Protein AF-R5LNU4-F1 (afdb_monomer)

Mean predicted aligned error: 16.01 Å

Foldseek 3Di:
DDPVVVVVPQDLLLDLVSLLVVLLVLLVCLLVLVLVVVDDDDDDPVVSVVVSCVVNVLSVLVNCLSVLCVDPNCVVCVLVSLVVVLVVLVVQLVVLVVVCVVDPDPLSVLSNVLSVLCNLLSCLQSCPPPPVCVVVVCCPPPSVVQDLVNSLVVNLVSLVVSLVVQVVPDPDPSSNVSSVSVSVSSNSVSSSSSSSNVVVVVVVVVVVVVPCPVVVVVVVVVVVVVVVVVVVVVVVVVVVVVVPDDPDDDDDDDDDDDDDDDDDDDDDDDDDDDDDDD

Solvent-accessible surface area (backbone atoms only — not comparable to full-atom values): 16516 Å² total; per-residue (Å²): 136,66,81,71,72,60,66,83,70,63,52,66,91,74,35,68,69,54,44,53,51,49,43,50,51,48,44,52,49,50,56,54,54,63,48,74,76,64,81,65,92,84,81,55,69,68,59,52,52,50,54,50,42,74,77,34,47,69,51,54,53,51,40,53,50,57,56,35,54,75,38,75,64,27,61,74,42,41,72,61,55,49,52,54,48,44,53,51,33,47,50,50,31,55,51,29,54,53,43,32,75,77,46,80,48,71,62,36,51,43,49,32,52,47,33,47,48,49,35,53,49,49,45,56,51,71,39,57,88,40,73,65,29,62,76,68,50,46,83,76,35,79,70,64,75,58,49,66,65,56,56,40,51,54,46,45,53,50,43,54,51,40,40,52,52,50,55,75,70,46,91,44,73,66,55,44,54,51,47,49,50,49,44,52,41,54,48,47,50,43,48,51,51,39,54,53,41,53,50,53,53,52,50,54,50,51,67,58,54,77,57,58,58,68,59,50,50,49,52,51,51,49,54,53,51,52,52,49,54,56,50,52,55,52,51,52,63,49,57,70,59,58,78,82,69,78,95,76,83,87,82,81,83,88,84,84,90,85,85,85,83,87,84,88,90,82,91,86,87,87,83,85,88,86,78,92,88,135

pLDDT: mean 74.62, std 23.08, range [26.69, 97.75]

Structure (mmCIF, N/CA/C/O backbone):
data_AF-R5LNU4-F1
#
_entry.id   AF-R5LNU4-F1
#
loop_
_atom_site.group_PDB
_atom_site.id
_atom_site.type_symbol
_atom_site.label_atom_id
_atom_site.label_alt_id
_atom_site.label_comp_id
_atom_site.label_asym_id
_atom_site.label_entity_id
_atom_site.label_seq_id
_atom_site.pdbx_PDB_ins_code
_atom_site.Cartn_x
_atom_site.Cartn_y
_atom_site.Cartn_z
_atom_site.occupancy
_atom_site.B_iso_or_equiv
_atom_site.auth_seq_id
_atom_site.auth_comp_id
_atom_site.auth_asym_id
_atom_site.auth_atom_id
_atom_site.pdbx_PDB_model_num
ATOM 1 N N . MET A 1 1 ? -29.258 21.291 13.752 1.00 37.34 1 MET A N 1
ATOM 2 C CA . MET A 1 1 ? -28.634 21.017 12.440 1.00 37.34 1 MET A CA 1
ATOM 3 C C . MET A 1 1 ? -28.731 19.517 12.213 1.00 37.34 1 MET A C 1
ATOM 5 O O . MET A 1 1 ? -28.306 18.770 13.087 1.00 37.34 1 MET A O 1
ATOM 9 N N . ASN A 1 2 ? -29.444 19.098 11.168 1.00 31.34 2 ASN A N 1
ATOM 10 C CA . ASN A 1 2 ? -29.988 17.746 11.026 1.00 31.34 2 ASN A CA 1
ATOM 11 C C . ASN A 1 2 ? -28.915 16.772 10.505 1.00 31.34 2 ASN A C 1
ATOM 13 O O . ASN A 1 2 ? -28.216 17.081 9.546 1.00 31.34 2 ASN A O 1
ATOM 17 N N . LEU A 1 3 ? -28.772 15.602 11.134 1.00 43.47 3 LEU A N 1
ATOM 18 C CA . LEU A 1 3 ? -27.769 14.581 10.777 1.00 43.47 3 LEU A CA 1
ATOM 19 C C . LEU A 1 3 ? -27.968 13.991 9.366 1.00 43.47 3 LEU A C 1
ATOM 21 O O . LEU A 1 3 ? -27.046 13.382 8.827 1.00 43.47 3 LEU A O 1
ATOM 25 N N . GLU A 1 4 ? -29.142 14.192 8.765 1.00 40.25 4 GLU A N 1
ATOM 26 C CA . GLU A 1 4 ? -29.483 13.705 7.425 1.00 40.25 4 GLU A CA 1
ATOM 27 C C . GLU A 1 4 ? -28.869 14.546 6.293 1.00 40.25 4 GLU A C 1
ATOM 29 O O . GLU A 1 4 ? -28.445 13.971 5.295 1.00 40.25 4 GLU A O 1
ATOM 34 N N . GLU A 1 5 ? -28.670 15.860 6.469 1.00 37.84 5 GLU A N 1
ATOM 35 C CA . GLU A 1 5 ? -28.041 16.722 5.443 1.00 37.84 5 GLU A CA 1
ATOM 36 C C . GLU A 1 5 ? -26.538 16.455 5.254 1.00 37.84 5 GLU A C 1
ATOM 38 O O . GLU A 1 5 ? -25.940 16.881 4.268 1.00 37.84 5 GLU A O 1
ATOM 43 N N . LYS A 1 6 ? -25.896 15.736 6.184 1.00 44.34 6 LYS A N 1
ATOM 44 C CA . LYS A 1 6 ? -24.455 15.452 6.116 1.00 44.34 6 LYS A CA 1
ATOM 45 C C . LYS A 1 6 ? -24.104 14.271 5.203 1.00 44.34 6 LYS A C 1
ATOM 47 O O . LYS A 1 6 ? -22.937 14.121 4.856 1.00 44.34 6 LYS A O 1
ATOM 52 N N . LYS A 1 7 ? -25.081 13.436 4.824 1.00 47.50 7 LYS A N 1
ATOM 53 C CA . LYS A 1 7 ? -24.851 12.249 3.979 1.00 47.50 7 LYS A CA 1
ATOM 54 C C . LYS A 1 7 ? -24.671 12.576 2.498 1.00 47.50 7 LYS A C 1
ATOM 56 O O . LYS A 1 7 ? -23.941 11.858 1.824 1.00 47.50 7 LYS A O 1
ATOM 61 N N . ASP A 1 8 ? -25.283 13.653 2.013 1.00 48.97 8 ASP A N 1
ATOM 62 C CA . ASP A 1 8 ? -25.319 13.957 0.575 1.00 48.97 8 ASP A CA 1
ATOM 63 C C . ASP A 1 8 ? -24.100 14.750 0.068 1.00 48.97 8 ASP A C 1
ATOM 65 O O . ASP A 1 8 ? -23.936 14.911 -1.136 1.00 48.97 8 ASP A O 1
ATOM 69 N N . ASN A 1 9 ? -23.199 15.181 0.961 1.00 53.97 9 ASN A N 1
ATOM 70 C CA . ASN A 1 9 ? -21.980 15.929 0.615 1.00 53.97 9 ASN A CA 1
ATOM 71 C C . ASN A 1 9 ? -20.684 15.256 1.100 1.00 53.97 9 ASN A C 1
ATOM 73 O O . ASN A 1 9 ? -19.660 15.922 1.261 1.00 53.97 9 ASN A O 1
ATOM 77 N N . GLU A 1 10 ? -20.695 13.947 1.361 1.00 61.44 10 GLU A N 1
ATOM 78 C CA . GLU A 1 10 ? -19.444 13.228 1.613 1.00 61.44 10 GLU A CA 1
ATOM 79 C C . GLU A 1 10 ? -18.665 13.127 0.291 1.00 61.44 10 GLU A C 1
ATOM 81 O O . GLU A 1 10 ? -19.085 12.444 -0.647 1.00 61.44 10 GLU A O 1
ATOM 86 N N . LEU A 1 11 ? -17.540 13.847 0.193 1.00 83.31 11 LEU A N 1
ATOM 87 C CA . LEU A 1 11 ? -16.613 13.747 -0.935 1.00 83.31 11 LEU A CA 1
ATOM 88 C C . LEU A 1 11 ? -16.281 12.270 -1.185 1.00 83.31 11 LEU A C 1
ATOM 90 O O . LEU A 1 11 ? -16.049 11.506 -0.250 1.00 83.31 11 LEU A O 1
ATOM 94 N N . TRP A 1 12 ? -16.221 11.853 -2.452 1.00 87.38 12 TRP A N 1
ATOM 95 C CA . TRP A 1 12 ? -15.992 10.447 -2.823 1.00 87.38 12 TRP A CA 1
ATOM 96 C C . TRP A 1 12 ? -14.738 9.839 -2.162 1.00 87.38 12 TRP A C 1
ATOM 98 O O . TRP A 1 12 ? -14.712 8.645 -1.864 1.00 8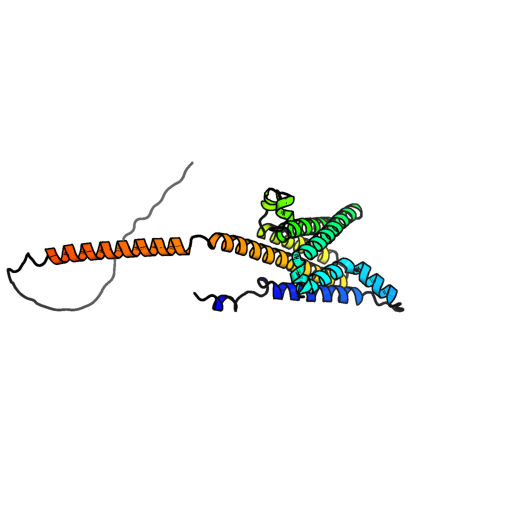7.38 12 TRP A O 1
ATOM 108 N N . TYR A 1 13 ? -13.724 10.673 -1.904 1.00 90.12 13 TYR A N 1
ATOM 109 C CA . TYR A 1 13 ? -12.450 10.313 -1.275 1.00 90.12 13 TYR A CA 1
ATOM 110 C C . TYR A 1 13 ? -12.538 10.116 0.250 1.00 90.12 13 TYR A C 1
ATOM 112 O O . TYR A 1 13 ? -11.636 9.538 0.861 1.00 90.12 13 TYR A O 1
ATOM 120 N N . ASP A 1 14 ? -13.637 10.557 0.859 1.00 90.38 14 ASP A N 1
ATOM 121 C CA . ASP A 1 14 ? -13.936 10.410 2.285 1.00 90.38 14 ASP A CA 1
ATOM 122 C C . ASP A 1 14 ? -14.876 9.231 2.558 1.00 90.38 14 ASP A 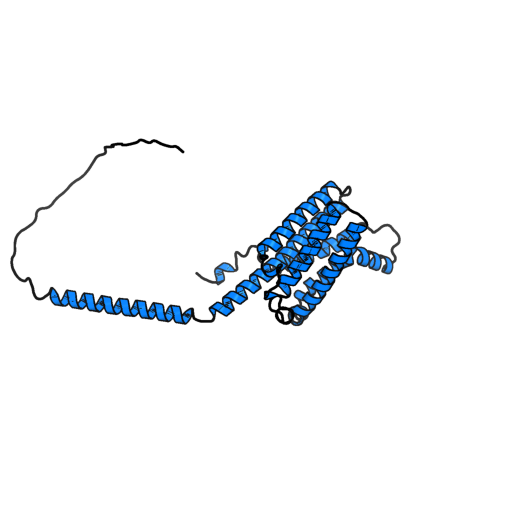C 1
ATOM 124 O O . ASP A 1 14 ? -15.074 8.847 3.707 1.00 90.38 14 ASP A O 1
ATOM 128 N N . ASN A 1 15 ? -15.410 8.599 1.507 1.00 90.88 15 ASN A N 1
ATOM 129 C CA . ASN A 1 15 ? -16.320 7.468 1.618 1.00 90.88 15 ASN A CA 1
ATOM 130 C C . ASN A 1 15 ? -15.561 6.124 1.533 1.00 90.88 15 ASN A C 1
ATOM 132 O O . ASN A 1 15 ? -15.128 5.724 0.443 1.00 90.88 15 ASN A O 1
ATOM 136 N N . PRO A 1 16 ? -15.467 5.337 2.626 1.00 89.94 16 PRO A N 1
ATOM 137 C CA . PRO A 1 16 ? -14.694 4.093 2.632 1.00 89.94 16 PRO A CA 1
ATOM 138 C C . PRO A 1 16 ? -15.212 3.047 1.639 1.00 89.94 16 PRO A C 1
ATOM 140 O O . PRO A 1 16 ? -14.443 2.236 1.118 1.00 89.94 16 PRO A O 1
ATOM 143 N N . SER A 1 17 ? -16.522 3.037 1.365 1.00 91.06 17 SER A N 1
ATOM 144 C CA . SER A 1 17 ? -17.121 2.069 0.446 1.00 91.06 17 SER A CA 1
ATOM 145 C C . SER A 1 17 ? -16.728 2.348 -1.000 1.00 91.06 17 SER A C 1
ATOM 147 O O . SER A 1 17 ? -16.395 1.391 -1.709 1.00 91.06 17 SER A O 1
ATOM 149 N N . ILE A 1 18 ? -16.746 3.627 -1.403 1.00 93.25 18 ILE A N 1
ATOM 150 C CA . ILE A 1 18 ? -16.335 4.088 -2.736 1.00 93.25 18 ILE A CA 1
ATOM 151 C C . ILE A 1 18 ? -14.839 3.850 -2.922 1.00 93.25 18 ILE A C 1
ATOM 153 O O . ILE A 1 18 ? -14.457 3.194 -3.888 1.00 93.25 18 ILE A O 1
ATOM 157 N N . VAL A 1 19 ? -14.008 4.274 -1.961 1.00 95.56 19 VAL A N 1
ATOM 158 C CA . VAL A 1 19 ? -12.552 4.047 -1.994 1.00 95.56 19 VAL A CA 1
ATOM 159 C C . VAL A 1 19 ? -12.238 2.558 -2.161 1.00 95.56 19 VAL A C 1
ATOM 161 O O . VAL A 1 19 ? -11.476 2.188 -3.047 1.00 95.56 19 VAL A O 1
ATOM 164 N N . THR A 1 20 ? -12.894 1.678 -1.396 1.00 95.06 20 THR A N 1
ATOM 165 C CA . THR A 1 20 ? -12.694 0.223 -1.524 1.00 95.06 20 THR A CA 1
ATOM 166 C C . THR A 1 20 ? -13.059 -0.305 -2.917 1.00 95.06 20 THR A C 1
ATOM 168 O O . THR A 1 20 ? -12.360 -1.157 -3.457 1.00 95.06 20 THR A O 1
ATOM 171 N N . TRP A 1 21 ? -14.162 0.166 -3.507 1.00 96.19 21 TRP A N 1
ATOM 172 C CA . TRP A 1 21 ? -14.555 -0.242 -4.860 1.00 96.19 21 TRP A CA 1
ATOM 173 C C . TRP A 1 21 ? -13.564 0.238 -5.917 1.00 96.19 21 TRP A C 1
ATOM 175 O O . TRP A 1 21 ? -13.249 -0.509 -6.842 1.00 96.19 21 TRP A O 1
ATOM 185 N N . LEU A 1 22 ? -13.043 1.452 -5.756 1.00 96.50 22 LEU A N 1
ATOM 186 C CA . LEU A 1 22 ? -12.058 2.017 -6.667 1.00 96.50 22 LEU A CA 1
ATOM 187 C C . LEU A 1 22 ? -10.720 1.270 -6.568 1.00 96.50 22 LEU A C 1
ATOM 189 O O . LEU A 1 22 ? -10.121 0.974 -7.596 1.00 96.50 22 LEU A O 1
ATOM 193 N N . ILE A 1 23 ? -10.313 0.847 -5.366 1.00 96.75 23 ILE A N 1
ATOM 194 C CA . ILE A 1 23 ? -9.162 -0.049 -5.182 1.00 96.75 23 ILE A CA 1
ATOM 195 C C . ILE A 1 23 ? -9.361 -1.367 -5.944 1.00 96.75 23 ILE A C 1
ATOM 197 O O . ILE A 1 23 ? -8.487 -1.764 -6.709 1.00 96.75 23 ILE A O 1
ATOM 201 N N . ILE A 1 24 ? -10.515 -2.027 -5.786 1.00 96.88 24 ILE A N 1
ATOM 202 C CA . ILE A 1 24 ? -10.825 -3.281 -6.498 1.00 96.88 24 ILE A CA 1
ATOM 203 C C . ILE A 1 24 ? -10.735 -3.084 -8.019 1.00 96.88 24 ILE A C 1
ATOM 205 O O . ILE A 1 24 ? -10.158 -3.921 -8.716 1.00 96.88 24 ILE A O 1
ATOM 209 N N . LEU A 1 25 ? -11.280 -1.976 -8.531 1.00 96.38 25 LEU A N 1
ATOM 210 C CA . LEU A 1 25 ? -11.232 -1.636 -9.952 1.00 96.38 25 LEU A CA 1
ATOM 211 C C . LEU A 1 25 ? -9.789 -1.454 -10.441 1.00 96.38 25 LEU A C 1
ATOM 213 O O . LEU A 1 25 ? -9.403 -2.077 -11.427 1.00 96.38 25 LEU A O 1
ATOM 217 N N . ILE A 1 26 ? -8.988 -0.645 -9.743 1.00 95.94 26 ILE A N 1
ATOM 218 C CA . ILE A 1 26 ? -7.596 -0.364 -10.119 1.00 95.94 26 ILE A CA 1
ATOM 219 C C . ILE A 1 26 ? -6.754 -1.640 -10.087 1.00 95.94 26 ILE A C 1
ATOM 221 O O . ILE A 1 26 ? -6.070 -1.932 -11.063 1.00 95.94 26 ILE A O 1
ATOM 225 N N . ILE A 1 27 ? -6.865 -2.452 -9.032 1.00 94.50 27 ILE A N 1
ATOM 226 C CA . ILE A 1 27 ? -6.171 -3.744 -8.942 1.00 94.50 27 ILE A CA 1
ATOM 227 C C . ILE A 1 27 ? -6.542 -4.650 -10.124 1.00 94.50 27 I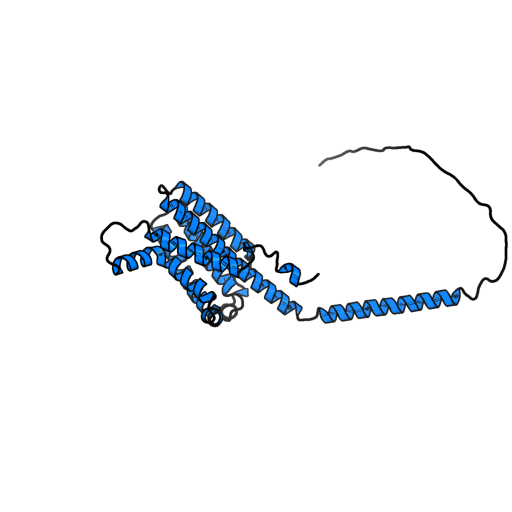LE A C 1
ATOM 229 O O . ILE A 1 27 ? -5.674 -5.279 -10.729 1.00 94.50 27 ILE A O 1
ATOM 233 N N . SER A 1 28 ? -7.827 -4.700 -10.484 1.00 92.38 28 SER A N 1
ATOM 234 C CA . SER A 1 28 ? -8.293 -5.506 -11.618 1.00 92.38 28 SER A CA 1
ATOM 235 C C . SER A 1 28 ? -7.677 -5.028 -12.937 1.00 92.38 28 SER A C 1
ATOM 237 O O . SER A 1 28 ? -7.251 -5.848 -13.749 1.00 92.38 28 SER A O 1
ATOM 239 N N . ILE A 1 29 ? -7.574 -3.710 -13.133 1.00 91.06 29 ILE A N 1
ATOM 240 C CA . ILE A 1 29 ? -6.928 -3.120 -14.311 1.00 91.06 29 ILE A CA 1
ATOM 241 C C . ILE A 1 29 ? -5.430 -3.443 -14.339 1.00 91.06 29 ILE A C 1
ATOM 243 O O . ILE A 1 29 ? -4.931 -3.796 -15.405 1.00 91.06 29 ILE A O 1
ATOM 247 N N . ILE A 1 30 ? -4.722 -3.377 -13.205 1.00 89.94 30 ILE A N 1
ATOM 248 C CA . ILE A 1 30 ? -3.294 -3.732 -13.117 1.00 89.94 30 ILE A CA 1
ATOM 249 C C . ILE A 1 30 ? -3.077 -5.178 -13.573 1.00 89.94 30 ILE A C 1
ATOM 251 O O . ILE A 1 30 ? -2.269 -5.426 -14.470 1.00 89.94 30 ILE A O 1
ATOM 255 N N . ILE A 1 31 ? -3.854 -6.118 -13.024 1.00 87.88 31 ILE A N 1
ATOM 256 C CA . ILE A 1 31 ? -3.750 -7.545 -13.357 1.00 87.88 31 ILE A CA 1
ATOM 257 C C . ILE A 1 31 ? -4.003 -7.773 -14.857 1.00 87.88 31 ILE A C 1
ATOM 259 O O . ILE A 1 31 ? -3.223 -8.462 -15.510 1.00 87.88 31 ILE A O 1
ATOM 263 N N . LEU A 1 32 ? -5.054 -7.173 -15.430 1.00 83.44 32 LEU A N 1
ATOM 264 C CA . LEU A 1 32 ? -5.389 -7.330 -16.854 1.00 83.44 32 LEU A CA 1
ATOM 265 C C . LEU A 1 32 ? -4.372 -6.657 -17.790 1.00 83.44 32 LEU A C 1
ATOM 267 O O . LEU A 1 32 ? -4.038 -7.197 -18.849 1.00 83.44 32 LEU A O 1
ATOM 271 N N . SER A 1 33 ? -3.861 -5.488 -17.402 1.00 79.19 33 SER A N 1
ATOM 272 C CA . SER A 1 33 ? -2.885 -4.732 -18.193 1.00 79.19 33 SER A CA 1
ATOM 273 C C . SER A 1 33 ? -1.535 -5.440 -18.216 1.00 79.19 33 SER A C 1
ATOM 275 O O . SER A 1 33 ? -0.918 -5.530 -19.271 1.00 79.19 33 SER A O 1
ATOM 277 N N . SER A 1 34 ? -1.113 -6.029 -17.092 1.00 71.88 34 SER A N 1
ATOM 278 C CA . SER A 1 34 ? 0.107 -6.841 -17.011 1.00 71.88 34 SER A CA 1
ATOM 279 C C . SER A 1 34 ? 0.093 -8.027 -17.994 1.00 71.88 34 SER A C 1
ATOM 281 O O . SER A 1 34 ? 1.128 -8.375 -18.558 1.00 71.88 34 SER A O 1
ATOM 283 N N . GLN A 1 35 ? -1.083 -8.603 -18.270 1.00 63.31 35 GLN A N 1
ATOM 284 C CA . GLN A 1 35 ? -1.244 -9.735 -19.190 1.00 63.31 35 GLN A CA 1
ATOM 285 C C . GLN A 1 35 ? -1.234 -9.359 -20.664 1.00 63.31 35 GLN A C 1
ATOM 287 O O . GLN A 1 35 ? -0.656 -10.076 -21.480 1.00 63.31 35 GLN A O 1
ATOM 292 N N . SER A 1 36 ? -1.850 -8.228 -21.008 1.00 58.78 36 SER A N 1
ATOM 293 C CA . SER A 1 36 ? -1.993 -7.793 -22.404 1.00 58.78 36 SER A CA 1
ATOM 294 C C . SER A 1 36 ? -0.643 -7.558 -23.099 1.00 58.78 36 SER A C 1
ATOM 296 O O . SER A 1 36 ? -0.579 -7.542 -24.324 1.00 58.78 36 SER A O 1
ATOM 298 N N . PHE A 1 37 ? 0.447 -7.442 -22.334 1.00 53.53 37 PHE A N 1
ATOM 299 C CA . PHE A 1 37 ? 1.807 -7.272 -22.846 1.00 53.53 37 PHE A CA 1
ATOM 300 C C . PHE A 1 37 ? 2.616 -8.574 -22.982 1.00 53.53 37 PHE A C 1
ATOM 302 O O . PHE A 1 37 ? 3.660 -8.551 -23.628 1.00 53.53 37 PHE A O 1
ATOM 309 N N . SER A 1 38 ? 2.147 -9.700 -22.421 1.00 51.47 38 SER A N 1
ATOM 310 C CA . SER A 1 38 ? 2.874 -10.987 -22.402 1.00 51.47 38 SER A CA 1
ATOM 311 C C . SER A 1 38 ? 2.411 -11.986 -23.479 1.00 51.47 38 SER A C 1
ATOM 313 O O . SER A 1 38 ? 3.022 -13.036 -23.671 1.00 51.47 38 SER A O 1
ATOM 315 N N . ILE A 1 39 ? 1.339 -11.683 -24.223 1.00 53.16 39 ILE A N 1
ATOM 316 C CA . ILE A 1 39 ? 0.794 -12.589 -25.246 1.00 53.16 39 ILE A CA 1
ATOM 317 C C . ILE A 1 39 ? 1.643 -12.507 -26.520 1.00 53.16 39 ILE A C 1
ATOM 319 O O . ILE A 1 39 ? 1.285 -11.842 -27.489 1.00 53.16 39 ILE A O 1
ATOM 323 N N . ASN A 1 40 ? 2.775 -13.211 -26.521 1.00 50.59 40 ASN A N 1
ATOM 324 C CA . ASN A 1 40 ? 3.451 -13.628 -27.742 1.00 50.59 40 ASN A CA 1
ATOM 325 C C . ASN A 1 40 ? 3.212 -15.133 -27.950 1.00 50.59 40 ASN A C 1
ATOM 327 O O . ASN A 1 40 ? 3.143 -15.913 -27.005 1.00 50.59 40 ASN A O 1
ATOM 331 N N . SER A 1 41 ? 2.972 -15.508 -29.199 1.00 53.34 41 SER A N 1
ATOM 332 C CA . SER A 1 41 ? 2.324 -16.743 -29.654 1.00 53.34 41 SER A CA 1
ATOM 333 C C . SER A 1 41 ? 2.824 -18.061 -29.031 1.00 53.34 41 SER A C 1
ATOM 335 O O . SER A 1 41 ? 4.027 -18.306 -28.989 1.00 53.34 41 SER A O 1
ATOM 337 N N . ASN A 1 42 ? 1.854 -18.946 -28.745 1.00 57.59 42 ASN A N 1
ATOM 338 C CA . ASN A 1 42 ? 1.926 -20.346 -28.282 1.00 57.59 42 ASN A CA 1
ATOM 339 C C . ASN A 1 42 ? 1.759 -20.531 -26.759 1.00 57.59 42 ASN A C 1
ATOM 341 O O . ASN A 1 42 ? 2.712 -20.551 -25.985 1.00 57.59 42 ASN A O 1
ATOM 345 N N . VAL A 1 43 ? 0.498 -20.646 -26.337 1.00 62.91 43 VAL A N 1
ATOM 346 C CA . VAL A 1 43 ? 0.081 -20.438 -24.952 1.00 62.91 43 VAL A CA 1
ATOM 347 C C . VAL A 1 43 ? -0.449 -21.731 -24.336 1.00 62.91 43 VAL A C 1
ATOM 349 O O . VAL A 1 43 ? -1.584 -22.133 -24.580 1.00 62.91 43 VAL A O 1
ATOM 352 N N . ASP A 1 44 ? 0.362 -22.352 -23.486 1.00 76.88 44 ASP A N 1
ATOM 353 C CA . ASP A 1 44 ? -0.124 -23.311 -22.495 1.00 76.88 44 ASP A CA 1
ATOM 354 C C . ASP A 1 44 ? -0.841 -22.532 -21.380 1.00 76.88 44 ASP A C 1
ATOM 356 O O . ASP A 1 44 ? -0.239 -21.681 -20.720 1.00 76.88 44 ASP A O 1
ATOM 360 N N . THR A 1 45 ? -2.133 -22.802 -21.180 1.00 70.50 45 THR A N 1
ATOM 361 C CA . THR A 1 45 ? -2.978 -22.113 -20.192 1.00 70.50 45 THR A CA 1
ATOM 362 C C . THR A 1 45 ? -2.398 -22.186 -18.778 1.00 70.50 45 THR A C 1
ATOM 364 O O . THR A 1 45 ? -2.526 -21.225 -18.020 1.00 70.50 45 THR A O 1
ATOM 367 N N . LEU A 1 46 ? -1.723 -23.287 -18.419 1.00 75.38 46 LEU A N 1
ATOM 368 C CA . LEU A 1 46 ? -1.113 -23.441 -17.098 1.00 75.38 46 LEU A CA 1
ATOM 369 C C . LEU A 1 46 ? 0.126 -22.553 -16.938 1.00 75.38 46 LEU A C 1
ATOM 371 O O . LEU A 1 46 ? 0.287 -21.919 -15.897 1.00 75.38 46 LEU A O 1
ATOM 375 N N . ARG A 1 47 ? 0.973 -22.472 -17.971 1.00 71.00 47 ARG A N 1
ATOM 376 C CA . ARG A 1 47 ? 2.138 -21.572 -17.976 1.00 71.00 47 ARG A CA 1
ATOM 377 C C . ARG A 1 47 ? 1.708 -20.116 -17.932 1.00 71.00 47 ARG A C 1
ATOM 379 O O . ARG A 1 47 ? 2.240 -19.354 -17.138 1.00 71.00 47 ARG A O 1
ATOM 386 N N . MET A 1 48 ? 0.668 -19.765 -18.686 1.00 68.62 48 MET A N 1
ATOM 387 C CA . MET A 1 48 ? 0.089 -18.427 -18.630 1.00 68.62 48 MET A CA 1
ATOM 388 C C . MET A 1 48 ? -0.396 -18.076 -17.227 1.00 68.62 48 MET A C 1
ATOM 390 O O . MET A 1 48 ? -0.067 -17.016 -16.711 1.00 68.62 48 MET A O 1
ATOM 394 N N . PHE A 1 49 ? -1.129 -18.984 -16.579 1.00 68.25 49 PHE A N 1
ATOM 395 C CA . PHE A 1 49 ? -1.587 -18.779 -15.209 1.00 68.25 49 PHE A CA 1
ATOM 396 C C . PHE A 1 49 ? -0.423 -18.618 -14.219 1.00 68.25 49 PHE A C 1
ATOM 398 O O . PHE A 1 49 ? -0.475 -17.742 -13.359 1.00 68.25 49 PHE A O 1
ATOM 405 N N . GLN A 1 50 ? 0.637 -19.421 -14.349 1.00 70.00 50 GLN A N 1
ATOM 406 C CA . GLN A 1 50 ? 1.839 -19.303 -13.517 1.00 70.00 50 GLN A CA 1
ATOM 407 C C . GLN A 1 50 ? 2.557 -17.963 -13.718 1.00 70.00 50 GLN A C 1
ATOM 409 O O . GLN A 1 50 ? 2.943 -17.335 -12.734 1.00 70.00 50 GLN A O 1
ATOM 414 N N . ASP A 1 51 ? 2.678 -17.497 -14.960 1.00 66.06 51 ASP A N 1
ATOM 415 C CA . ASP A 1 51 ? 3.303 -16.212 -15.281 1.00 66.06 51 ASP A CA 1
ATOM 416 C C . ASP A 1 51 ? 2.467 -15.031 -14.760 1.00 66.06 51 ASP A C 1
ATOM 418 O O . ASP A 1 51 ? 3.018 -14.089 -14.184 1.00 66.06 51 ASP A O 1
ATOM 422 N N . VAL A 1 52 ? 1.129 -15.104 -14.863 1.00 67.50 52 VAL A N 1
ATOM 423 C CA . VAL A 1 52 ? 0.212 -14.127 -14.240 1.00 67.50 52 VAL A CA 1
ATOM 424 C C . VAL A 1 52 ? 0.449 -14.060 -12.744 1.00 67.50 52 VAL A C 1
ATOM 426 O O . VAL A 1 52 ? 0.572 -12.970 -12.179 1.00 67.50 52 VAL A O 1
ATOM 429 N N . LEU A 1 53 ? 0.483 -15.235 -12.119 1.00 68.38 53 LEU A N 1
ATOM 430 C CA . LEU A 1 53 ? 0.566 -15.370 -10.683 1.00 68.38 53 LEU A CA 1
ATOM 431 C C . LEU A 1 53 ? 1.904 -14.825 -10.190 1.00 68.38 53 LEU A C 1
ATOM 433 O O . LEU A 1 53 ? 1.903 -13.974 -9.314 1.00 68.38 53 LEU A O 1
ATOM 437 N N . ASN A 1 54 ? 3.026 -15.197 -10.806 1.00 71.38 54 ASN A N 1
ATOM 438 C CA . ASN A 1 54 ? 4.340 -14.696 -10.402 1.00 71.38 54 ASN A CA 1
ATOM 439 C C . ASN A 1 54 ? 4.497 -13.180 -10.578 1.00 71.38 54 ASN A C 1
ATOM 441 O O . ASN A 1 54 ? 5.136 -12.544 -9.743 1.00 71.38 54 ASN A O 1
ATOM 445 N N . HIS A 1 55 ? 3.918 -12.590 -11.626 1.00 71.06 55 HIS A N 1
ATOM 446 C CA . HIS A 1 55 ? 4.082 -11.158 -11.886 1.00 71.06 55 HIS A CA 1
ATOM 447 C C . HIS A 1 55 ? 3.114 -10.275 -11.081 1.00 71.06 55 HIS A C 1
ATOM 449 O O . HIS A 1 55 ? 3.406 -9.108 -10.843 1.00 71.06 55 HIS A O 1
ATOM 455 N N . ASN A 1 56 ? 1.971 -10.817 -10.641 1.00 82.81 56 ASN A N 1
ATOM 456 C CA . ASN A 1 56 ? 0.902 -10.038 -10.005 1.00 82.81 56 ASN A CA 1
ATOM 457 C C . ASN A 1 56 ? 0.454 -10.578 -8.638 1.00 82.81 56 ASN A C 1
ATOM 459 O O . ASN A 1 56 ? -0.589 -10.149 -8.140 1.00 82.81 56 ASN A O 1
ATOM 463 N N . ILE A 1 57 ? 1.200 -11.503 -8.016 1.00 85.38 57 ILE A N 1
ATOM 464 C CA . ILE A 1 57 ? 0.770 -12.193 -6.785 1.00 85.38 57 ILE A CA 1
ATOM 465 C C . ILE A 1 57 ? 0.323 -11.218 -5.692 1.00 85.38 57 ILE A C 1
ATOM 467 O O . ILE A 1 57 ? -0.717 -11.420 -5.067 1.00 85.38 57 ILE A O 1
ATOM 471 N N . THR A 1 58 ? 1.054 -10.117 -5.512 1.00 88.19 58 THR A N 1
ATOM 472 C CA . THR A 1 58 ? 0.742 -9.083 -4.521 1.00 88.19 58 THR A CA 1
ATOM 473 C C . THR A 1 58 ? -0.621 -8.442 -4.778 1.00 88.19 58 THR A C 1
ATOM 475 O O . THR A 1 58 ? -1.445 -8.347 -3.868 1.00 88.19 58 THR A O 1
ATOM 478 N N . TYR A 1 59 ? -0.896 -8.063 -6.027 1.00 90.94 59 TYR A N 1
ATOM 479 C CA . TYR A 1 59 ? -2.176 -7.484 -6.429 1.00 90.94 59 TYR A CA 1
ATOM 480 C C . TYR A 1 59 ? -3.315 -8.501 -6.340 1.00 90.94 59 TYR A C 1
ATOM 482 O O . TYR A 1 59 ? -4.415 -8.146 -5.927 1.00 90.94 59 TYR A O 1
ATOM 490 N N . MET A 1 60 ? -3.067 -9.779 -6.646 1.00 91.00 60 MET A N 1
ATOM 491 C CA . MET A 1 60 ? -4.073 -10.832 -6.469 1.00 91.00 60 MET A CA 1
ATOM 492 C C . MET A 1 60 ? -4.435 -11.033 -4.995 1.00 91.00 60 MET A C 1
ATOM 494 O O . MET A 1 60 ? -5.617 -11.126 -4.663 1.00 91.00 60 MET A O 1
ATOM 498 N N . ILE A 1 61 ? -3.445 -11.052 -4.099 1.00 92.69 61 ILE A N 1
ATOM 499 C CA . ILE A 1 61 ? -3.682 -11.129 -2.652 1.00 92.69 61 ILE A CA 1
ATOM 500 C C . ILE A 1 61 ? -4.489 -9.911 -2.182 1.00 92.69 61 ILE A C 1
ATOM 502 O O . ILE A 1 61 ? -5.489 -10.072 -1.479 1.00 92.69 61 ILE A O 1
ATOM 506 N N . ALA A 1 62 ? -4.116 -8.704 -2.619 1.00 93.25 62 ALA A N 1
ATOM 507 C CA . ALA A 1 62 ? -4.851 -7.481 -2.303 1.00 93.25 62 ALA A CA 1
ATOM 508 C C . ALA A 1 62 ? -6.298 -7.513 -2.837 1.00 93.25 62 ALA A C 1
ATOM 510 O O . ALA A 1 62 ? -7.228 -7.109 -2.134 1.00 93.25 62 ALA A O 1
ATOM 511 N N . LEU A 1 63 ? -6.523 -8.052 -4.040 1.00 94.69 63 LEU A N 1
ATOM 512 C CA . LEU A 1 63 ? -7.862 -8.230 -4.602 1.00 94.69 63 LEU A CA 1
ATOM 513 C C . LEU A 1 63 ? -8.710 -9.150 -3.720 1.00 94.69 63 LEU A C 1
ATOM 515 O O . LEU A 1 63 ? -9.829 -8.792 -3.348 1.00 94.69 63 LEU A O 1
ATOM 519 N N . VAL A 1 64 ? -8.168 -10.315 -3.350 1.00 94.38 64 VAL A N 1
ATOM 520 C CA . VAL A 1 64 ? -8.843 -11.276 -2.466 1.00 94.38 64 VAL A CA 1
ATOM 521 C C . VAL A 1 64 ? -9.170 -10.632 -1.123 1.00 94.38 64 VAL A C 1
ATOM 523 O O . VAL A 1 64 ? -10.287 -10.802 -0.629 1.00 94.38 64 VAL A O 1
ATOM 526 N N . TYR A 1 65 ? -8.246 -9.852 -0.559 1.00 95.12 65 TYR A N 1
ATOM 527 C CA . TYR A 1 65 ? -8.469 -9.093 0.668 1.00 95.12 65 TYR A CA 1
ATOM 528 C C . TYR A 1 65 ? -9.678 -8.155 0.539 1.00 95.12 65 TYR A C 1
ATOM 530 O O . TYR A 1 65 ? -10.662 -8.311 1.268 1.00 95.12 65 TYR A O 1
ATOM 538 N N . PHE A 1 66 ? -9.675 -7.235 -0.429 1.00 95.44 66 PHE A N 1
ATOM 539 C CA . PHE A 1 66 ? -10.741 -6.235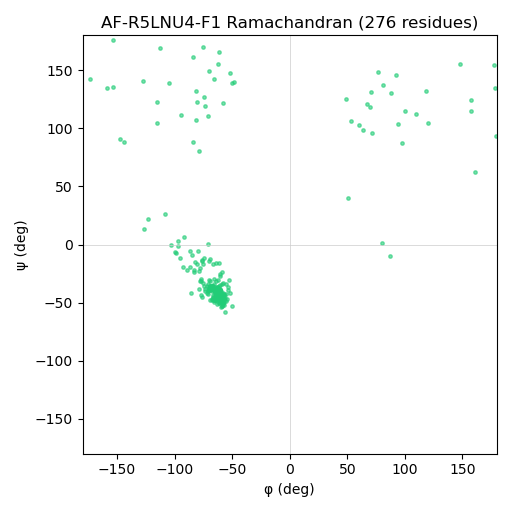 -0.553 1.00 95.44 66 PHE A CA 1
ATOM 540 C C . PHE A 1 66 ? -12.094 -6.818 -0.960 1.00 95.44 66 PHE A C 1
ATOM 542 O O . PHE A 1 66 ? -13.131 -6.379 -0.452 1.00 95.44 66 PHE A O 1
ATOM 549 N N . VAL A 1 67 ? -12.109 -7.837 -1.820 1.00 95.06 67 VAL A N 1
ATOM 550 C CA . VAL A 1 67 ? -13.340 -8.563 -2.156 1.00 95.06 67 VAL A CA 1
ATOM 551 C C . VAL A 1 67 ? -13.889 -9.266 -0.917 1.00 95.06 67 VAL A C 1
ATOM 553 O O . VAL A 1 67 ? -15.083 -9.153 -0.628 1.00 95.06 67 VAL A O 1
ATOM 556 N N . SER A 1 68 ? -13.029 -9.916 -0.124 1.00 94.31 68 SER A N 1
ATOM 557 C CA . SER A 1 68 ? -13.443 -10.578 1.117 1.00 94.31 68 SER A CA 1
ATOM 558 C C . SER A 1 68 ? -14.118 -9.597 2.071 1.00 94.31 68 SER A C 1
ATOM 560 O O . SER A 1 68 ? -15.187 -9.914 2.595 1.00 94.31 68 SER A O 1
ATOM 562 N N . LEU A 1 69 ? -13.583 -8.381 2.228 1.00 92.25 69 LEU A N 1
ATOM 563 C CA . LEU A 1 69 ? -14.165 -7.331 3.075 1.00 92.25 69 LEU A CA 1
ATOM 564 C C . LEU A 1 69 ? -15.584 -6.900 2.663 1.00 92.25 69 LEU A C 1
ATOM 566 O O . LEU A 1 69 ? -16.366 -6.446 3.505 1.00 92.25 69 LEU A O 1
ATOM 570 N N . LYS A 1 70 ? -15.959 -7.060 1.388 1.00 92.38 70 LYS A N 1
ATOM 571 C CA . LYS A 1 70 ? -17.329 -6.790 0.920 1.00 92.38 70 LYS A CA 1
ATOM 572 C C . LYS A 1 70 ? -18.311 -7.912 1.277 1.00 92.38 70 LYS A C 1
ATOM 574 O O . LYS A 1 70 ? -19.517 -7.668 1.336 1.00 92.38 70 LYS A O 1
ATOM 579 N N . THR A 1 71 ? -17.827 -9.117 1.570 1.00 92.81 71 THR A N 1
ATOM 580 C CA . THR A 1 71 ? -18.668 -10.269 1.928 1.00 92.81 71 THR A CA 1
ATOM 581 C C . THR A 1 71 ? -19.049 -10.286 3.414 1.00 92.81 71 THR A C 1
ATOM 583 O O . THR A 1 71 ? -18.398 -9.676 4.263 1.00 92.81 71 THR A O 1
ATOM 586 N N . LYS A 1 72 ? -20.094 -11.048 3.771 1.00 91.81 72 LYS A N 1
ATOM 587 C CA . LYS A 1 72 ? -20.436 -11.310 5.185 1.00 91.81 72 LYS A CA 1
ATOM 588 C C . LYS A 1 72 ? -19.308 -12.043 5.922 1.00 91.81 72 LYS A C 1
ATOM 590 O O . LYS A 1 72 ? -19.082 -11.776 7.099 1.00 91.81 72 LYS A O 1
ATOM 595 N N . PHE A 1 73 ? -18.608 -12.946 5.232 1.00 90.62 73 PHE A N 1
ATOM 596 C CA . PHE A 1 73 ? -17.491 -13.704 5.791 1.00 90.62 73 PHE A CA 1
ATOM 597 C C . PHE A 1 73 ? -16.344 -12.776 6.195 1.00 90.62 73 PHE A C 1
ATOM 599 O O . PHE A 1 73 ? -15.922 -12.805 7.348 1.00 90.62 73 PHE A O 1
ATOM 606 N N . GLY A 1 74 ? -15.899 -11.891 5.298 1.00 88.62 74 GLY A N 1
ATOM 607 C CA . GLY A 1 74 ? -14.789 -10.993 5.614 1.00 88.62 74 GLY A CA 1
ATOM 608 C C . GLY A 1 74 ? -15.116 -9.992 6.715 1.00 88.62 74 GLY A C 1
ATOM 609 O O . GLY A 1 74 ? -14.271 -9.726 7.558 1.00 88.62 74 GLY A O 1
ATOM 610 N N . LYS A 1 75 ? -16.368 -9.525 6.802 1.00 88.75 75 LYS A N 1
ATOM 611 C CA . LYS A 1 75 ? -16.817 -8.705 7.940 1.00 88.75 75 LYS A CA 1
ATOM 612 C C . LYS A 1 75 ? -16.753 -9.458 9.272 1.00 88.75 75 LYS A C 1
ATOM 614 O O . LYS A 1 75 ? -16.408 -8.863 10.285 1.00 88.75 75 LYS A O 1
ATOM 619 N N . LYS A 1 76 ? -17.077 -10.757 9.281 1.00 91.56 76 LYS A N 1
ATOM 620 C CA . LYS A 1 76 ? -17.027 -11.600 10.488 1.00 91.56 76 LYS A CA 1
ATOM 621 C C . LYS A 1 76 ? -15.592 -11.883 10.945 1.00 91.56 76 LYS A C 1
ATOM 623 O O . LYS A 1 76 ? -15.347 -11.931 12.145 1.00 91.56 76 LYS A O 1
ATOM 628 N N . TYR A 1 77 ? -14.664 -12.073 10.008 1.00 90.44 77 TYR A N 1
ATOM 629 C CA . TYR A 1 77 ? -13.265 -12.435 10.280 1.00 90.44 77 TYR A CA 1
ATOM 630 C C . TYR A 1 77 ? -12.280 -11.289 10.010 1.00 90.44 77 TYR A C 1
ATOM 632 O O . TYR A 1 77 ? -11.108 -11.538 9.738 1.00 90.44 77 TYR A O 1
ATOM 640 N N . PHE A 1 78 ? -12.748 -10.042 10.095 1.00 89.75 78 PHE A N 1
ATOM 641 C CA . PHE A 1 78 ? -12.000 -8.838 9.730 1.00 89.75 78 PHE A CA 1
ATOM 642 C C . PHE A 1 78 ? -10.601 -8.786 10.359 1.00 89.75 78 PHE A C 1
ATOM 644 O O . PHE A 1 78 ? -9.610 -8.702 9.640 1.00 89.75 78 PHE A O 1
ATOM 651 N N . ASP A 1 79 ? -10.512 -8.943 11.682 1.00 87.31 79 ASP A N 1
ATOM 652 C CA . ASP A 1 79 ? -9.241 -8.885 12.415 1.00 87.31 79 ASP A CA 1
ATOM 653 C C . ASP A 1 79 ? -8.242 -9.960 11.950 1.00 87.31 79 ASP A C 1
ATOM 655 O O . ASP A 1 79 ? -7.052 -9.687 11.804 1.00 87.31 79 ASP A O 1
ATOM 659 N N . TYR A 1 80 ? -8.717 -11.177 11.660 1.00 89.00 80 TYR A N 1
ATOM 660 C CA . TYR A 1 80 ? -7.869 -12.270 11.172 1.00 89.00 80 TYR A CA 1
ATOM 661 C C . TYR A 1 80 ? -7.377 -12.024 9.745 1.00 89.00 80 TYR A C 1
ATOM 663 O O . TYR A 1 80 ? -6.228 -12.313 9.427 1.00 89.00 80 TYR A O 1
ATOM 671 N N . ILE A 1 81 ? -8.231 -11.472 8.884 1.00 91.81 81 ILE A N 1
ATOM 672 C CA . ILE A 1 81 ? -7.865 -11.128 7.508 1.00 91.81 81 ILE A CA 1
ATOM 673 C C . ILE A 1 81 ? -6.816 -10.002 7.505 1.00 91.81 81 ILE A C 1
ATOM 675 O O . ILE A 1 81 ? -5.852 -10.065 6.743 1.00 91.81 81 ILE A O 1
ATOM 679 N N . ASN A 1 82 ? -6.942 -9.023 8.405 1.00 92.00 82 ASN A N 1
ATOM 680 C CA . ASN A 1 82 ? -5.937 -7.972 8.584 1.00 92.00 82 ASN A CA 1
ATOM 681 C C . ASN A 1 82 ? -4.610 -8.532 9.108 1.00 92.00 82 ASN A C 1
ATOM 683 O O . ASN A 1 82 ? -3.553 -8.113 8.646 1.00 92.00 82 ASN A O 1
ATOM 687 N N . LEU A 1 83 ? -4.648 -9.511 10.019 1.00 90.25 83 LEU A N 1
ATOM 688 C CA . LEU A 1 83 ? -3.445 -10.207 10.484 1.00 90.25 83 LEU A CA 1
ATOM 689 C C . LEU A 1 83 ? -2.704 -10.881 9.319 1.00 90.25 83 LEU A C 1
ATOM 691 O O . LEU A 1 83 ? -1.488 -10.755 9.205 1.00 90.25 83 LEU A O 1
ATOM 695 N N . VAL A 1 84 ? -3.435 -11.552 8.424 1.00 91.88 84 VAL A N 1
ATOM 696 C CA . VAL A 1 84 ? -2.849 -12.143 7.211 1.00 91.88 84 VAL A CA 1
ATOM 697 C C . VAL A 1 84 ? -2.225 -11.060 6.326 1.00 91.88 84 VAL A C 1
ATOM 699 O O . VAL A 1 84 ? -1.096 -11.231 5.872 1.00 91.88 84 VAL A O 1
ATOM 702 N N . MET A 1 85 ? -2.894 -9.920 6.131 1.00 93.62 85 MET A N 1
ATOM 703 C CA . MET A 1 85 ? -2.324 -8.806 5.360 1.00 93.62 85 MET A CA 1
ATOM 704 C C . MET A 1 85 ? -1.066 -8.207 5.986 1.00 93.62 85 MET A C 1
ATOM 706 O O . MET A 1 85 ? -0.143 -7.854 5.259 1.00 93.62 85 MET A O 1
ATOM 710 N N . ILE A 1 86 ? -0.985 -8.129 7.315 1.00 92.44 86 ILE A N 1
ATOM 711 C CA . ILE A 1 86 ? 0.233 -7.695 8.014 1.00 92.44 86 ILE A CA 1
ATOM 712 C C . ILE A 1 86 ? 1.400 -8.627 7.676 1.00 92.44 86 ILE A C 1
ATOM 714 O O . ILE A 1 86 ? 2.493 -8.149 7.380 1.00 92.44 86 ILE A O 1
ATOM 718 N N . VAL A 1 87 ? 1.174 -9.946 7.671 1.00 93.38 87 VAL A N 1
ATOM 719 C CA . VAL A 1 87 ? 2.203 -10.925 7.283 1.00 93.38 87 VAL A CA 1
ATOM 720 C C . VAL A 1 87 ? 2.629 -10.722 5.828 1.00 93.38 87 VAL A C 1
ATOM 722 O O . VAL A 1 87 ? 3.822 -10.732 5.536 1.00 93.38 87 VAL A O 1
ATOM 725 N N . VAL A 1 88 ? 1.678 -10.480 4.922 1.00 94.06 88 VAL A N 1
ATOM 726 C CA . VAL A 1 88 ? 1.973 -10.195 3.508 1.00 94.06 88 VAL A CA 1
ATOM 727 C C . VAL A 1 88 ? 2.827 -8.934 3.372 1.00 94.06 88 VAL A C 1
ATOM 729 O O . VAL A 1 88 ? 3.859 -8.974 2.704 1.00 94.06 88 VAL A O 1
ATOM 732 N N . PHE A 1 89 ? 2.467 -7.836 4.041 1.00 94.81 89 PHE A N 1
ATOM 733 C CA . PHE A 1 89 ? 3.276 -6.617 4.011 1.00 94.81 89 PHE A CA 1
ATOM 734 C C . PHE A 1 89 ? 4.661 -6.821 4.618 1.00 94.81 89 PHE A C 1
ATOM 736 O O . PHE A 1 89 ? 5.634 -6.292 4.087 1.00 94.81 89 PHE A O 1
ATOM 743 N N . PHE A 1 90 ? 4.778 -7.615 5.684 1.00 94.88 90 PHE A N 1
ATOM 744 C CA . PHE A 1 90 ? 6.074 -7.940 6.269 1.00 94.88 90 PHE A CA 1
ATOM 745 C C . PHE A 1 90 ? 6.973 -8.696 5.281 1.00 94.88 90 PHE A C 1
ATOM 747 O O . PHE A 1 90 ? 8.153 -8.375 5.159 1.00 94.88 90 PHE A O 1
ATOM 754 N N . ILE A 1 91 ? 6.417 -9.649 4.524 1.00 94.94 91 ILE A N 1
ATOM 755 C CA . ILE A 1 91 ? 7.151 -10.341 3.455 1.00 94.94 91 ILE A CA 1
ATOM 756 C C . ILE A 1 91 ? 7.611 -9.338 2.391 1.00 94.94 91 ILE A C 1
ATOM 758 O O . ILE A 1 91 ? 8.786 -9.340 2.036 1.00 94.94 91 ILE A O 1
ATOM 762 N N . LEU A 1 92 ? 6.728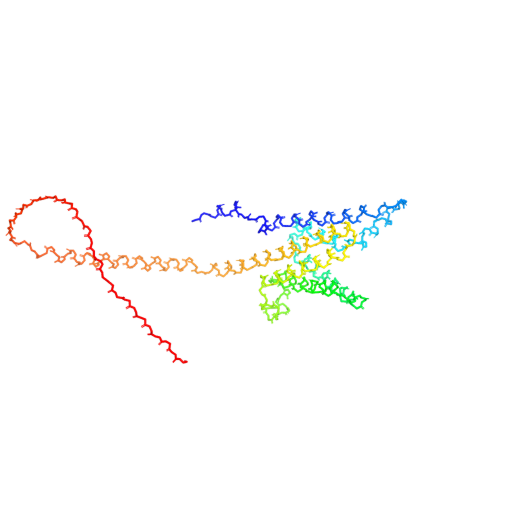 -8.445 1.927 1.00 93.12 92 LEU A N 1
ATOM 763 C CA . LEU A 1 92 ? 7.086 -7.424 0.933 1.00 93.12 92 LEU A CA 1
ATOM 764 C C . LEU A 1 92 ? 8.179 -6.475 1.435 1.00 93.12 92 LEU A C 1
ATOM 766 O O . LEU A 1 92 ? 9.098 -6.143 0.690 1.00 93.12 92 LEU A O 1
ATOM 770 N N . PHE A 1 93 ? 8.129 -6.091 2.710 1.00 96.44 93 PHE A N 1
ATOM 771 C CA . PHE A 1 93 ? 9.188 -5.324 3.355 1.00 96.44 93 PHE A CA 1
ATOM 772 C C . PHE A 1 93 ? 10.531 -6.066 3.310 1.00 96.44 93 PHE A C 1
ATOM 774 O O . PHE A 1 93 ? 11.515 -5.502 2.831 1.00 96.44 93 PHE A O 1
ATOM 781 N N . VAL A 1 94 ? 10.578 -7.342 3.703 1.00 96.38 94 VAL A N 1
ATOM 782 C CA . VAL A 1 94 ? 11.809 -8.148 3.618 1.00 96.38 94 VAL A CA 1
ATOM 783 C C . VAL A 1 94 ? 12.299 -8.263 2.170 1.00 96.38 94 VAL A C 1
ATOM 785 O O . VAL A 1 94 ? 13.484 -8.060 1.905 1.00 96.38 94 VAL A O 1
ATOM 788 N N . THR A 1 95 ? 11.404 -8.507 1.210 1.00 93.62 95 THR A N 1
ATOM 789 C CA . THR A 1 95 ? 11.745 -8.545 -0.220 1.00 93.62 95 THR A CA 1
ATOM 790 C C . THR A 1 95 ? 12.322 -7.215 -0.708 1.00 93.62 95 THR A C 1
ATOM 792 O O . THR A 1 95 ? 13.298 -7.209 -1.461 1.00 93.62 95 THR A O 1
ATOM 795 N N . SER A 1 96 ? 11.786 -6.080 -0.256 1.00 95.25 96 SER A N 1
ATOM 796 C CA . SER A 1 96 ? 12.307 -4.760 -0.623 1.00 95.25 96 SER A CA 1
ATOM 797 C C . SER A 1 96 ? 13.713 -4.507 -0.060 1.00 95.25 96 SER A C 1
ATOM 799 O O . SER A 1 96 ? 14.557 -3.968 -0.774 1.00 95.25 96 SER A O 1
ATOM 801 N N . ILE A 1 97 ? 14.030 -4.999 1.148 1.00 96.75 97 ILE A N 1
ATOM 802 C CA . ILE A 1 97 ? 15.400 -4.970 1.695 1.00 96.75 97 ILE A CA 1
ATOM 803 C C . ILE A 1 97 ? 16.351 -5.758 0.789 1.00 96.75 97 ILE A C 1
ATOM 805 O O . ILE A 1 97 ? 17.412 -5.260 0.412 1.00 96.75 97 ILE A O 1
ATOM 809 N N . LEU A 1 98 ? 15.969 -6.982 0.411 1.00 96.00 98 LEU A N 1
ATOM 810 C CA . LEU A 1 98 ? 16.777 -7.812 -0.488 1.00 96.00 98 LEU A CA 1
ATOM 811 C C . LEU A 1 98 ? 16.979 -7.137 -1.849 1.00 96.00 98 LEU A C 1
ATOM 813 O O . LEU A 1 98 ? 18.077 -7.180 -2.399 1.00 96.00 98 LEU A O 1
ATOM 817 N N . THR A 1 99 ? 15.951 -6.462 -2.360 1.00 94.38 99 THR A N 1
ATOM 818 C CA . THR A 1 99 ? 16.010 -5.725 -3.630 1.00 94.38 99 THR A CA 1
ATOM 819 C C . THR A 1 99 ? 17.003 -4.564 -3.560 1.00 94.38 99 THR A C 1
ATOM 821 O O . THR A 1 99 ? 17.770 -4.366 -4.499 1.00 94.38 99 THR A O 1
ATOM 824 N N . VAL A 1 100 ? 17.060 -3.836 -2.439 1.00 96.75 100 VAL A N 1
ATOM 825 C CA . VAL A 1 100 ? 18.065 -2.780 -2.222 1.00 96.75 100 VAL A CA 1
ATOM 826 C C . VAL A 1 100 ? 19.486 -3.351 -2.230 1.00 96.75 100 VAL A C 1
ATOM 828 O O . VAL A 1 100 ? 20.375 -2.742 -2.823 1.00 96.75 100 VAL A O 1
ATOM 831 N N . PHE A 1 101 ? 19.707 -4.530 -1.637 1.00 95.06 101 PHE A N 1
ATOM 832 C CA . PHE A 1 101 ? 21.015 -5.196 -1.683 1.00 95.06 101 PHE A CA 1
ATOM 833 C C . PHE A 1 101 ? 21.394 -5.695 -3.082 1.00 95.06 101 PHE A C 1
ATOM 835 O O . PHE A 1 101 ? 22.566 -5.650 -3.445 1.00 95.06 101 PHE A O 1
ATOM 842 N N . GLN A 1 102 ? 20.425 -6.167 -3.869 1.00 93.88 102 GLN A N 1
ATOM 843 C CA . GLN A 1 102 ? 20.661 -6.625 -5.242 1.00 93.88 102 GLN A CA 1
ATOM 844 C C . GLN A 1 102 ? 20.882 -5.464 -6.220 1.00 93.88 102 GLN A C 1
ATOM 846 O O . GLN A 1 102 ? 21.659 -5.580 -7.164 1.00 93.88 102 GLN A O 1
ATOM 851 N N . SER A 1 103 ? 20.177 -4.355 -6.011 1.00 93.12 103 SER A N 1
ATOM 852 C CA . SER A 1 103 ? 20.099 -3.222 -6.926 1.00 93.12 103 SER A CA 1
ATOM 853 C C . SER A 1 103 ? 19.951 -1.933 -6.118 1.00 93.12 103 SER A C 1
ATOM 855 O O . SER A 1 103 ? 18.841 -1.477 -5.827 1.00 93.12 103 SER A O 1
ATOM 857 N N . PHE A 1 104 ? 21.077 -1.312 -5.777 1.00 94.62 104 PHE A N 1
ATOM 858 C CA . PHE A 1 104 ? 21.072 -0.064 -5.022 1.00 94.62 104 PHE A CA 1
ATOM 859 C C . PHE A 1 104 ? 20.820 1.139 -5.942 1.00 94.62 104 PHE A C 1
ATOM 861 O O . PHE A 1 104 ? 21.693 1.534 -6.714 1.00 94.62 104 PHE A O 1
ATOM 868 N N . ASN A 1 105 ? 19.626 1.731 -5.866 1.00 94.31 105 ASN A N 1
ATOM 869 C CA . ASN A 1 105 ? 19.283 2.972 -6.559 1.00 94.31 105 ASN A CA 1
ATOM 870 C C . ASN A 1 105 ? 18.163 3.728 -5.818 1.00 94.31 105 ASN A C 1
ATOM 872 O O . ASN A 1 105 ? 17.622 3.258 -4.818 1.00 94.31 105 ASN A O 1
ATOM 876 N N . LEU A 1 106 ? 17.816 4.926 -6.299 1.00 94.62 106 LEU A N 1
ATOM 877 C CA . LEU A 1 106 ? 16.801 5.761 -5.651 1.00 94.62 106 LEU A CA 1
ATOM 878 C C . LEU A 1 106 ? 15.410 5.104 -5.642 1.00 94.62 106 LEU A C 1
ATOM 880 O O . LEU A 1 106 ? 14.718 5.178 -4.631 1.00 94.62 106 LEU A O 1
ATOM 884 N N . ALA A 1 107 ? 15.006 4.440 -6.728 1.00 93.94 107 ALA A N 1
ATOM 885 C CA . ALA A 1 107 ? 13.701 3.787 -6.810 1.00 93.94 107 ALA A CA 1
ATOM 886 C C . ALA A 1 107 ? 13.583 2.629 -5.808 1.00 93.94 107 ALA A C 1
ATOM 888 O O . ALA A 1 107 ? 12.562 2.502 -5.135 1.00 93.94 107 ALA A O 1
ATOM 889 N N . THR A 1 108 ? 14.636 1.822 -5.643 1.00 95.75 108 THR A N 1
ATOM 890 C CA . THR A 1 108 ? 14.631 0.708 -4.682 1.00 95.75 108 THR A CA 1
ATOM 891 C C . THR A 1 108 ? 14.639 1.196 -3.234 1.00 95.75 108 THR A C 1
ATOM 893 O O . THR A 1 108 ? 13.940 0.619 -2.402 1.00 95.75 108 THR A O 1
ATOM 896 N N . LEU A 1 109 ? 15.330 2.300 -2.929 1.00 97.38 109 LEU A N 1
ATOM 897 C CA . LEU A 1 109 ? 15.278 2.944 -1.608 1.00 97.38 109 LEU A CA 1
ATOM 898 C C . LEU A 1 109 ? 13.902 3.543 -1.291 1.00 97.38 109 LEU A C 1
ATOM 900 O O . LEU A 1 109 ? 13.387 3.347 -0.191 1.00 97.38 109 LEU A O 1
ATOM 904 N N . LEU A 1 110 ? 13.297 4.255 -2.247 1.00 97.12 110 LEU A N 1
ATOM 905 C CA . LEU A 1 110 ? 11.948 4.806 -2.096 1.00 97.12 110 LEU A CA 1
ATOM 906 C C . LEU A 1 110 ? 10.925 3.680 -1.918 1.00 97.12 110 LEU A C 1
ATOM 908 O O . LEU A 1 110 ? 10.107 3.738 -1.007 1.00 97.12 110 LEU A O 1
ATOM 912 N N . SER A 1 111 ? 11.029 2.612 -2.712 1.00 95.69 111 SER A N 1
ATOM 913 C CA . SER A 1 111 ? 10.186 1.425 -2.566 1.00 95.69 111 SER A CA 1
ATOM 914 C C . SER A 1 111 ? 10.337 0.781 -1.181 1.00 95.69 111 SER A C 1
ATOM 916 O O . SER A 1 111 ? 9.330 0.487 -0.538 1.00 95.69 111 SER A O 1
ATOM 918 N N . LEU A 1 112 ? 11.559 0.624 -0.659 1.00 97.44 112 LEU A N 1
ATOM 919 C CA . LEU A 1 112 ? 11.783 0.143 0.712 1.00 97.44 112 LEU A CA 1
ATOM 920 C C . LEU A 1 112 ? 11.113 1.053 1.753 1.00 97.44 112 LEU A C 1
ATOM 922 O O . LEU A 1 112 ? 10.473 0.556 2.683 1.00 97.44 112 LEU A O 1
ATOM 926 N N . ALA A 1 113 ? 11.218 2.376 1.601 1.00 97.19 113 ALA A N 1
ATOM 927 C CA . ALA A 1 113 ? 10.571 3.326 2.504 1.00 97.19 113 ALA A CA 1
ATOM 928 C C . ALA A 1 113 ? 9.039 3.172 2.493 1.00 97.19 113 ALA A C 1
ATOM 930 O O . ALA A 1 113 ? 8.422 3.143 3.558 1.00 97.19 113 ALA A O 1
ATOM 931 N N . ILE A 1 114 ? 8.433 2.988 1.316 1.00 97.50 114 ILE A N 1
ATOM 932 C CA . ILE A 1 114 ? 6.986 2.770 1.163 1.00 97.50 114 ILE A CA 1
ATOM 933 C C . ILE A 1 114 ? 6.556 1.460 1.816 1.00 97.50 114 ILE A C 1
ATOM 935 O O . ILE A 1 114 ? 5.617 1.462 2.607 1.00 97.50 114 ILE A O 1
ATOM 939 N N . HIS A 1 115 ? 7.259 0.354 1.563 1.00 96.44 115 HIS A N 1
ATOM 940 C CA . HIS A 1 115 ? 6.936 -0.933 2.185 1.00 96.44 115 HIS A CA 1
ATOM 941 C C . HIS A 1 115 ? 7.102 -0.895 3.710 1.00 96.44 115 HIS A C 1
ATOM 943 O O . HIS A 1 115 ? 6.272 -1.446 4.434 1.00 96.44 115 HIS A O 1
ATOM 949 N N . THR A 1 116 ? 8.123 -0.193 4.209 1.00 95.31 116 THR A N 1
ATOM 950 C CA . THR A 1 116 ? 8.319 0.031 5.649 1.00 95.31 116 THR A CA 1
ATOM 951 C C . THR A 1 116 ? 7.143 0.805 6.241 1.00 95.31 116 THR A C 1
ATOM 953 O O . THR A 1 116 ? 6.554 0.376 7.235 1.00 95.31 116 THR A O 1
ATOM 956 N N . LEU A 1 117 ? 6.762 1.922 5.613 1.00 95.12 117 LEU A N 1
ATOM 957 C CA . LEU A 1 117 ? 5.631 2.736 6.053 1.00 95.12 117 LEU A CA 1
ATOM 958 C C . LEU A 1 117 ? 4.314 1.972 5.971 1.00 95.12 117 LEU A C 1
ATOM 960 O O . LEU A 1 117 ? 3.530 2.066 6.904 1.00 95.12 117 LEU A O 1
ATOM 964 N N . LEU A 1 118 ? 4.073 1.182 4.924 1.00 94.94 118 LEU A N 1
ATOM 965 C CA . LEU A 1 118 ? 2.869 0.361 4.793 1.00 94.94 118 LEU A CA 1
ATOM 966 C C . LEU A 1 118 ? 2.757 -0.666 5.917 1.00 94.94 118 LEU A C 1
ATOM 968 O O . LEU A 1 118 ? 1.698 -0.757 6.535 1.00 94.94 118 LEU A O 1
ATOM 972 N N . VAL A 1 119 ? 3.836 -1.399 6.220 1.00 94.25 119 VAL A N 1
ATOM 973 C CA . VAL A 1 119 ? 3.850 -2.352 7.341 1.00 94.25 119 VAL A CA 1
ATOM 974 C C . VAL A 1 119 ? 3.537 -1.633 8.645 1.00 94.25 119 VAL A C 1
ATOM 976 O O . VAL A 1 119 ? 2.621 -2.041 9.354 1.00 94.25 119 VAL A O 1
ATOM 979 N N . VAL A 1 120 ? 4.270 -0.559 8.954 1.00 91.88 120 VAL A N 1
ATOM 980 C CA . VAL A 1 120 ? 4.117 0.177 10.216 1.00 91.88 120 VAL A CA 1
ATOM 981 C C . VAL A 1 120 ? 2.725 0.790 10.323 1.00 91.88 120 VAL A C 1
ATOM 983 O O . VAL A 1 120 ? 2.061 0.626 11.344 1.00 91.88 120 VAL A O 1
ATOM 986 N N . TYR A 1 121 ? 2.260 1.462 9.273 1.00 93.50 121 TYR A N 1
ATOM 987 C CA . TYR A 1 121 ? 1.000 2.190 9.269 1.00 93.50 121 TYR A CA 1
ATOM 988 C C . TYR A 1 121 ? -0.200 1.246 9.334 1.00 93.50 121 TYR A C 1
ATOM 990 O O . TYR A 1 121 ? -1.083 1.420 10.176 1.00 93.50 121 TYR A O 1
ATOM 998 N N . PHE A 1 122 ? -0.211 0.203 8.500 1.00 93.19 122 PHE A N 1
ATOM 999 C CA . PHE A 1 122 ? -1.283 -0.784 8.507 1.00 93.19 122 PHE A CA 1
ATOM 1000 C C . PHE A 1 122 ? -1.316 -1.542 9.837 1.00 93.19 122 PHE A C 1
ATOM 1002 O O . PHE A 1 122 ? -2.382 -1.665 10.441 1.00 93.19 122 PHE A O 1
ATOM 1009 N N . PHE A 1 123 ? -0.158 -1.990 10.339 1.00 89.88 123 PHE A N 1
ATOM 1010 C CA . PHE A 1 123 ? -0.060 -2.643 11.644 1.00 89.88 123 PHE A CA 1
ATOM 1011 C C . PHE A 1 123 ? -0.585 -1.738 12.760 1.00 89.88 123 PHE A C 1
ATOM 1013 O O . PHE A 1 123 ? -1.452 -2.150 13.527 1.00 89.88 123 PHE A O 1
ATOM 1020 N N . HIS A 1 124 ? -0.108 -0.495 12.832 1.00 87.38 124 HIS A N 1
ATOM 1021 C CA . HIS A 1 124 ? -0.493 0.447 13.879 1.00 87.38 124 HIS A CA 1
ATOM 1022 C C . HIS A 1 124 ? -2.001 0.710 13.891 1.00 87.38 124 HIS A C 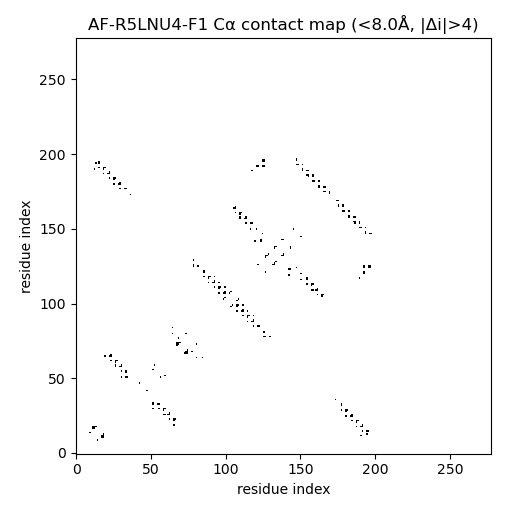1
ATOM 1024 O O . HIS A 1 124 ? -2.636 0.588 14.938 1.00 87.38 124 HIS A O 1
ATOM 1030 N N . VAL A 1 125 ? -2.595 0.999 12.732 1.00 90.25 125 VAL A N 1
ATOM 1031 C CA . VAL A 1 125 ? -4.011 1.373 12.652 1.00 90.25 125 VAL A CA 1
ATOM 1032 C C . VAL A 1 125 ? -4.935 0.164 12.800 1.00 90.25 125 VAL A C 1
ATOM 1034 O O . VAL A 1 125 ? -5.912 0.239 13.548 1.00 90.25 125 VAL A O 1
ATOM 1037 N N . PHE A 1 126 ? -4.653 -0.956 12.128 1.00 89.38 126 PHE A N 1
ATOM 1038 C CA . PHE A 1 126 ? -5.564 -2.109 12.113 1.00 89.38 126 PHE A CA 1
ATOM 1039 C C . PHE A 1 126 ? -5.421 -3.025 13.323 1.00 89.38 126 PHE A C 1
ATOM 1041 O O . PHE A 1 126 ? -6.385 -3.703 13.676 1.00 89.38 126 PHE A O 1
ATOM 1048 N N . MET A 1 127 ? -4.280 -3.001 14.015 1.00 85.31 127 MET A N 1
ATOM 1049 C CA . MET A 1 127 ? -4.157 -3.692 15.297 1.00 85.31 127 MET A CA 1
ATOM 1050 C C . MET A 1 127 ? -4.750 -2.879 16.442 1.00 85.31 127 MET A C 1
ATOM 1052 O O . MET A 1 127 ? -5.045 -3.452 17.491 1.00 85.31 127 MET A O 1
ATOM 1056 N N . ARG A 1 128 ? -4.978 -1.571 16.274 1.00 84.06 128 ARG A N 1
ATOM 1057 C CA . ARG A 1 128 ? -5.500 -0.702 17.332 1.00 84.06 128 ARG A CA 1
ATOM 1058 C C . ARG A 1 128 ? -6.849 -1.188 17.860 1.00 84.06 128 ARG A C 1
ATOM 1060 O O . ARG A 1 128 ? -7.834 -1.286 17.136 1.00 84.06 128 ARG A O 1
ATOM 1067 N N . GLY A 1 129 ? -6.904 -1.449 19.166 1.00 74.81 129 GLY A N 1
ATOM 1068 C CA . GLY A 1 129 ? -8.123 -1.906 19.841 1.00 74.81 129 GLY A CA 1
ATOM 1069 C C . GLY A 1 129 ? -8.427 -3.402 19.695 1.00 74.81 129 GLY A C 1
ATOM 1070 O O . GLY A 1 129 ? -9.423 -3.860 20.254 1.00 74.81 129 GLY A O 1
ATOM 1071 N N . THR A 1 130 ? -7.571 -4.171 19.015 1.00 81.75 130 THR A N 1
ATOM 1072 C CA . THR A 1 130 ? -7.634 -5.642 19.007 1.00 81.75 130 THR A CA 1
ATOM 1073 C C . THR A 1 130 ? -7.102 -6.229 20.323 1.00 81.75 130 THR A C 1
ATOM 1075 O O . THR A 1 130 ? -6.507 -5.523 21.143 1.00 81.75 130 THR A O 1
ATOM 1078 N N . ARG A 1 131 ? -7.287 -7.540 20.549 1.00 76.94 131 ARG A N 1
ATOM 1079 C CA . ARG A 1 131 ? -6.705 -8.237 21.719 1.00 76.94 131 ARG A CA 1
ATOM 1080 C C . ARG A 1 131 ? -5.177 -8.130 21.744 1.00 76.94 131 ARG A C 1
ATOM 1082 O O . ARG A 1 131 ? -4.606 -7.773 22.773 1.00 76.94 131 ARG A O 1
ATOM 1089 N N . PHE A 1 132 ? -4.555 -8.304 20.581 1.00 74.06 132 PHE A N 1
ATOM 1090 C CA . PHE A 1 132 ? -3.111 -8.200 20.389 1.00 74.06 132 PHE A CA 1
ATOM 1091 C C . PHE A 1 132 ? -2.549 -6.830 20.790 1.00 74.06 132 PHE A C 1
ATOM 1093 O O . PHE A 1 132 ? -1.458 -6.757 21.346 1.00 74.06 132 PHE A O 1
ATOM 1100 N N . TRP A 1 133 ? -3.302 -5.743 20.588 1.00 79.44 133 TRP A N 1
ATOM 1101 C CA . TRP A 1 133 ? -2.875 -4.401 21.004 1.00 79.44 133 TRP A CA 1
ATOM 1102 C C . TRP A 1 133 ? -2.524 -4.316 22.489 1.00 79.44 133 TRP A C 1
ATOM 1104 O O . TRP A 1 133 ? -1.534 -3.691 22.863 1.00 79.44 133 TRP A O 1
ATOM 1114 N N . LYS A 1 134 ? -3.347 -4.952 23.330 1.00 78.94 134 LYS A N 1
ATOM 1115 C CA . LYS A 1 134 ? -3.153 -4.973 24.782 1.00 78.94 134 LYS A CA 1
ATOM 1116 C C . LYS A 1 134 ? -2.053 -5.949 25.179 1.00 78.94 134 LYS A C 1
ATOM 1118 O O . LYS A 1 134 ? -1.220 -5.608 26.007 1.00 78.94 134 LYS A O 1
ATOM 1123 N N . GLU A 1 135 ? -2.047 -7.138 24.580 1.00 81.38 135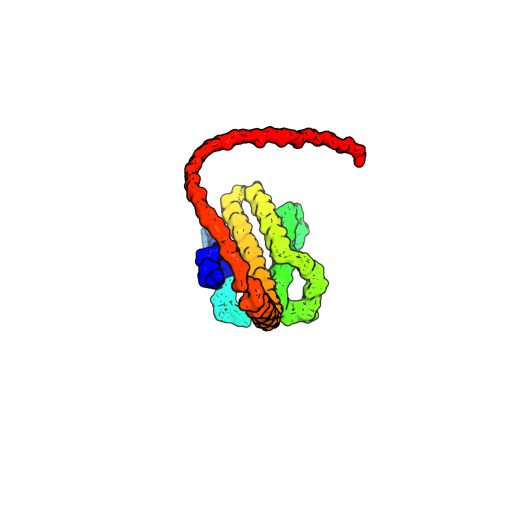 GLU A N 1
ATOM 1124 C CA . GLU A 1 135 ? -1.072 -8.192 24.887 1.00 81.38 135 GLU A CA 1
ATOM 1125 C C . GLU A 1 135 ? 0.370 -7.747 24.605 1.00 81.38 135 GLU A C 1
ATOM 1127 O O . GLU A 1 135 ? 1.257 -8.001 25.414 1.00 81.38 135 GLU A O 1
ATOM 1132 N N . PHE A 1 136 ? 0.595 -7.001 23.520 1.00 78.06 136 PHE A N 1
ATOM 1133 C CA . PHE A 1 136 ? 1.915 -6.480 23.154 1.00 78.06 136 PHE A CA 1
ATOM 1134 C C . PHE A 1 136 ? 2.220 -5.077 23.710 1.00 78.06 136 PHE A C 1
ATOM 1136 O O . PHE A 1 136 ? 3.254 -4.508 23.371 1.00 78.06 136 PHE A O 1
ATOM 1143 N N . SER A 1 137 ? 1.353 -4.505 24.561 1.00 78.88 137 SER A N 1
ATOM 1144 C CA . SER A 1 137 ? 1.514 -3.147 25.127 1.00 78.88 137 SER A CA 1
ATOM 1145 C C . SER A 1 137 ? 1.804 -2.068 24.069 1.00 78.88 137 SER A C 1
ATOM 1147 O O . SER A 1 137 ? 2.639 -1.178 24.261 1.00 78.88 137 SER A O 1
ATOM 1149 N N . LEU A 1 138 ? 1.125 -2.155 22.918 1.00 79.44 138 LEU A N 1
ATOM 1150 C CA . LEU A 1 138 ? 1.371 -1.272 21.771 1.00 79.44 138 LEU A CA 1
ATOM 1151 C C . LEU A 1 138 ? 0.932 0.177 22.023 1.00 79.44 138 LEU A C 1
ATOM 1153 O O . LEU A 1 138 ? 1.340 1.077 21.295 1.00 79.44 138 LEU A O 1
ATOM 1157 N N . ASP A 1 139 ? 0.168 0.434 23.086 1.00 76.25 139 ASP A N 1
ATOM 1158 C CA . ASP A 1 139 ? -0.150 1.781 23.565 1.00 76.25 139 ASP A CA 1
ATOM 1159 C C . ASP A 1 139 ? 1.094 2.589 23.966 1.00 76.25 139 ASP A C 1
ATOM 1161 O O . ASP A 1 139 ? 1.080 3.816 23.859 1.00 76.25 139 ASP A O 1
ATOM 1165 N N . LYS A 1 140 ? 2.171 1.903 24.370 1.00 79.56 140 LYS A N 1
ATOM 1166 C CA . LYS A 1 140 ? 3.469 2.500 24.725 1.00 79.56 140 LYS A CA 1
ATOM 1167 C C . LYS A 1 140 ? 4.481 2.465 23.582 1.00 79.56 140 LYS A C 1
ATOM 1169 O O . LYS A 1 140 ? 5.638 2.825 23.777 1.00 79.56 140 LYS A O 1
ATOM 1174 N N . SER A 1 141 ? 4.080 1.973 22.411 1.00 78.50 141 SER A N 1
ATOM 1175 C CA . SER A 1 141 ? 4.964 1.898 21.254 1.00 78.50 141 SER A CA 1
ATOM 1176 C C . SER A 1 141 ? 5.344 3.305 20.776 1.00 78.50 141 SER A C 1
ATOM 1178 O O . SER A 1 141 ? 4.462 4.165 20.725 1.00 78.50 141 SER A O 1
ATOM 1180 N N . PRO A 1 142 ? 6.595 3.538 20.332 1.00 75.56 142 PRO A N 1
ATOM 1181 C CA . PRO A 1 142 ? 6.987 4.815 19.727 1.00 75.56 142 PRO A CA 1
ATOM 1182 C C . PRO A 1 142 ? 6.150 5.158 18.483 1.00 75.56 142 PRO A C 1
ATOM 1184 O O . PRO A 1 142 ? 5.958 6.325 18.161 1.00 75.56 142 PRO A O 1
ATOM 1187 N N . PHE A 1 143 ? 5.565 4.162 17.809 1.00 72.88 143 PHE A N 1
ATOM 1188 C CA . PHE A 1 143 ? 4.667 4.399 16.675 1.00 72.88 143 PHE A CA 1
ATOM 1189 C C . PHE A 1 143 ? 3.354 5.086 17.076 1.00 72.88 143 PHE A C 1
ATOM 1191 O O . PHE A 1 143 ? 2.672 5.636 16.219 1.00 72.88 143 PHE A O 1
ATOM 1198 N N . ASN A 1 144 ? 2.997 5.086 18.364 1.00 74.19 144 ASN A N 1
ATOM 1199 C CA . ASN A 1 144 ? 1.806 5.764 18.869 1.00 74.19 144 ASN A CA 1
ATOM 1200 C C . ASN A 1 144 ? 1.955 7.293 18.942 1.00 74.19 144 ASN A C 1
ATOM 1202 O O . ASN A 1 144 ? 0.956 7.989 19.105 1.00 74.19 144 ASN A O 1
ATOM 1206 N N . GLU A 1 145 ? 3.174 7.814 18.788 1.00 76.56 145 GLU A N 1
ATOM 1207 C CA . GLU A 1 145 ? 3.434 9.254 18.675 1.00 76.56 145 GLU A CA 1
ATOM 1208 C C . GLU A 1 145 ? 3.129 9.790 17.270 1.00 76.56 145 GLU A C 1
ATOM 1210 O O . GLU A 1 145 ? 2.865 10.980 17.096 1.00 76.56 145 GLU A O 1
ATOM 1215 N N . LEU A 1 146 ? 3.133 8.917 16.258 1.00 82.88 146 LEU A N 1
ATOM 1216 C CA . LEU A 1 146 ? 2.876 9.300 14.876 1.00 82.88 146 LEU A CA 1
ATOM 1217 C C . LEU A 1 146 ? 1.370 9.439 14.644 1.00 82.88 146 LEU A C 1
ATOM 1219 O O . LEU A 1 146 ? 0.596 8.498 14.836 1.00 82.88 146 LEU A O 1
ATOM 1223 N N . SER A 1 147 ? 0.944 10.624 14.207 1.00 87.88 147 SER A N 1
ATOM 1224 C CA . SER A 1 147 ? -0.461 10.856 13.888 1.00 87.88 147 SER A CA 1
ATOM 1225 C C . SER A 1 147 ? -0.866 10.103 12.617 1.00 87.88 147 SER A C 1
ATOM 1227 O O . SER A 1 147 ? -0.075 9.918 11.688 1.00 87.88 147 SER A O 1
ATOM 1229 N N . ASN A 1 148 ? -2.140 9.708 12.556 1.00 90.81 148 ASN A N 1
ATOM 1230 C CA . ASN A 1 148 ? -2.733 9.073 11.376 1.00 90.81 148 ASN A CA 1
ATOM 1231 C C . ASN A 1 148 ? -2.532 9.924 10.105 1.00 90.81 148 ASN A C 1
ATOM 1233 O O . ASN A 1 148 ? -2.288 9.402 9.023 1.00 90.81 148 ASN A O 1
ATOM 1237 N N . GLU A 1 149 ? -2.604 11.248 10.252 1.00 92.50 149 GLU A N 1
ATOM 1238 C CA . GLU A 1 149 ? -2.411 12.211 9.169 1.00 92.50 149 GLU A CA 1
ATOM 1239 C C . GLU A 1 149 ? -0.954 12.288 8.700 1.00 92.50 149 GLU A C 1
ATOM 1241 O O . GLU A 1 149 ? -0.703 12.321 7.496 1.00 92.50 149 GLU A O 1
ATOM 1246 N N . TRP A 1 150 ? 0.008 12.242 9.627 1.00 93.06 150 TRP A N 1
ATOM 1247 C CA . TRP A 1 150 ? 1.427 12.232 9.283 1.00 93.06 150 TRP A CA 1
ATOM 1248 C C . TRP A 1 150 ? 1.805 10.973 8.497 1.00 93.06 150 TRP A C 1
ATOM 1250 O O . TRP A 1 150 ? 2.430 11.077 7.445 1.00 93.06 150 TRP A O 1
ATOM 1260 N N . LEU A 1 151 ? 1.372 9.794 8.962 1.00 93.44 151 LEU A N 1
ATOM 1261 C CA . LEU A 1 151 ? 1.640 8.518 8.285 1.00 93.44 151 LEU A CA 1
ATOM 1262 C C . LEU A 1 151 ? 1.032 8.481 6.877 1.00 93.44 151 LEU A C 1
ATOM 1264 O O . LEU A 1 151 ? 1.699 8.062 5.930 1.00 93.44 151 LEU A O 1
ATOM 1268 N N . PHE A 1 152 ? -0.200 8.977 6.728 1.00 95.94 152 PHE A N 1
ATOM 1269 C CA . PHE A 1 152 ? -0.864 9.092 5.433 1.00 95.94 152 PHE A CA 1
ATOM 1270 C C . PHE A 1 152 ? -0.076 9.980 4.459 1.00 95.94 152 PHE A C 1
ATOM 1272 O O . PHE A 1 152 ? 0.257 9.536 3.359 1.00 95.94 152 PHE A O 1
ATOM 1279 N N . TRP A 1 153 ? 0.256 11.214 4.855 1.00 96.25 153 TRP A N 1
ATOM 1280 C CA . TRP A 1 153 ? 0.947 12.155 3.970 1.00 96.25 153 TRP A CA 1
ATOM 1281 C C . TRP A 1 153 ? 2.389 11.753 3.675 1.00 96.25 153 TRP A C 1
ATOM 1283 O O . TRP A 1 153 ? 2.831 11.928 2.542 1.00 96.25 153 TRP A O 1
ATOM 1293 N N . ALA A 1 154 ? 3.108 11.172 4.640 1.00 95.94 154 ALA A N 1
ATOM 1294 C CA . ALA A 1 154 ? 4.449 10.642 4.408 1.00 95.94 154 ALA A CA 1
ATOM 1295 C C . ALA A 1 154 ? 4.437 9.589 3.290 1.00 95.94 154 ALA A C 1
ATOM 1297 O O . ALA A 1 154 ? 5.239 9.661 2.361 1.00 95.94 154 ALA A O 1
ATOM 1298 N N . LEU A 1 155 ? 3.479 8.660 3.342 1.00 96.62 155 LEU A N 1
ATOM 1299 C CA . LEU A 1 155 ? 3.319 7.622 2.329 1.00 96.62 155 LEU A CA 1
ATOM 1300 C C . LEU A 1 155 ? 2.951 8.221 0.963 1.00 96.62 155 LEU A C 1
ATOM 1302 O O . LEU A 1 155 ? 3.599 7.898 -0.028 1.00 96.62 155 LEU A O 1
ATOM 1306 N N . VAL A 1 156 ? 1.982 9.143 0.909 1.00 97.62 156 VAL A N 1
ATOM 1307 C CA . VAL A 1 156 ? 1.576 9.811 -0.344 1.00 97.62 156 VAL A CA 1
ATOM 1308 C C . VAL A 1 156 ? 2.739 10.571 -0.985 1.00 97.62 156 VAL A C 1
ATOM 1310 O O . VAL A 1 156 ? 2.954 10.456 -2.187 1.00 97.62 156 VAL A O 1
ATOM 1313 N N . ILE A 1 157 ? 3.505 11.338 -0.205 1.00 97.75 157 ILE A N 1
ATOM 1314 C CA . ILE A 1 157 ? 4.626 12.129 -0.730 1.00 97.75 157 ILE A CA 1
ATOM 1315 C C . ILE A 1 157 ? 5.705 11.212 -1.306 1.00 97.75 157 ILE A C 1
ATOM 1317 O O . ILE A 1 157 ? 6.166 11.444 -2.422 1.00 97.75 157 ILE A O 1
ATOM 1321 N N . ILE A 1 158 ? 6.098 10.168 -0.573 1.00 97.62 158 ILE A N 1
ATOM 1322 C CA . ILE A 1 158 ? 7.138 9.240 -1.032 1.00 97.62 158 ILE A CA 1
ATOM 1323 C C . ILE A 1 158 ? 6.673 8.488 -2.285 1.00 97.62 158 ILE A C 1
ATOM 1325 O O . ILE A 1 158 ? 7.460 8.346 -3.219 1.00 97.62 158 ILE A O 1
ATOM 1329 N N . GLU A 1 159 ? 5.403 8.080 -2.349 1.00 97.62 159 GLU A N 1
ATOM 1330 C CA . GLU A 1 159 ? 4.819 7.445 -3.536 1.00 97.62 159 GLU A CA 1
ATOM 1331 C C . GLU A 1 159 ? 4.832 8.383 -4.750 1.00 97.62 159 GLU A C 1
ATOM 1333 O O . GLU A 1 159 ? 5.272 7.994 -5.825 1.00 97.62 159 GLU A O 1
ATOM 1338 N N . VAL A 1 160 ? 4.449 9.653 -4.592 1.00 97.62 160 VAL A N 1
ATOM 1339 C CA . VAL A 1 160 ? 4.496 10.630 -5.696 1.00 97.62 160 VAL A CA 1
ATOM 1340 C C . VAL A 1 160 ? 5.931 10.857 -6.190 1.00 97.62 160 VAL A C 1
ATOM 1342 O O . VAL A 1 160 ? 6.164 10.999 -7.396 1.00 97.62 160 VAL A O 1
ATOM 1345 N N . VAL A 1 161 ? 6.912 10.864 -5.282 1.00 97.44 161 VAL A N 1
ATOM 1346 C CA . VAL A 1 161 ? 8.332 10.952 -5.652 1.00 97.44 161 VAL A CA 1
ATOM 1347 C C . VAL A 1 161 ? 8.778 9.690 -6.394 1.00 97.44 161 VAL A C 1
ATOM 1349 O O . VAL A 1 161 ? 9.403 9.809 -7.448 1.00 97.44 161 VAL A O 1
ATOM 1352 N N . LEU A 1 162 ? 8.427 8.493 -5.908 1.00 96.56 162 LEU A N 1
ATOM 1353 C CA . LEU A 1 162 ? 8.732 7.228 -6.585 1.00 96.56 162 LEU A CA 1
ATOM 1354 C C . LEU A 1 162 ? 8.103 7.176 -7.978 1.00 96.56 162 LEU A C 1
ATOM 1356 O O . LEU A 1 162 ? 8.788 6.861 -8.949 1.00 96.56 162 LEU A O 1
ATOM 1360 N N . PHE A 1 163 ? 6.833 7.552 -8.094 1.00 96.69 163 PHE A N 1
ATOM 1361 C CA . PHE A 1 163 ? 6.134 7.651 -9.365 1.00 96.69 163 PHE A CA 1
ATOM 1362 C C . PHE A 1 163 ? 6.871 8.578 -10.336 1.00 96.69 163 PHE A C 1
ATOM 1364 O O . PHE A 1 163 ? 7.124 8.197 -11.475 1.00 96.69 163 PHE A O 1
ATOM 1371 N N . SER A 1 164 ? 7.309 9.751 -9.874 1.00 95.69 164 SER A N 1
ATOM 1372 C CA . SER A 1 164 ? 8.087 10.690 -10.692 1.00 95.69 164 SER A CA 1
ATOM 1373 C C . SER A 1 164 ? 9.409 10.078 -11.175 1.00 95.69 164 SER A C 1
ATOM 1375 O O . SER A 1 164 ? 9.754 10.200 -12.350 1.00 95.69 164 SER A O 1
ATOM 1377 N N . VAL A 1 165 ? 10.130 9.364 -10.303 1.00 94.81 165 VAL A N 1
ATOM 1378 C CA . VAL A 1 165 ? 11.354 8.631 -10.674 1.00 94.81 165 VAL A CA 1
ATOM 1379 C C . VAL A 1 165 ? 11.050 7.548 -11.715 1.00 94.81 165 VAL A C 1
ATOM 1381 O O . VAL A 1 165 ? 11.767 7.434 -12.712 1.00 94.81 165 VAL A O 1
ATOM 1384 N N . ASN A 1 166 ? 9.967 6.790 -11.537 1.00 92.56 166 ASN A N 1
ATOM 1385 C CA . ASN A 1 166 ? 9.538 5.752 -12.474 1.00 92.56 166 ASN A CA 1
ATOM 1386 C C . ASN A 1 166 ? 9.143 6.341 -13.836 1.00 92.56 166 ASN A C 1
ATOM 1388 O O . ASN A 1 166 ? 9.493 5.769 -14.866 1.00 92.56 166 ASN A O 1
ATOM 1392 N N . LEU A 1 167 ? 8.482 7.501 -13.870 1.00 92.19 167 LEU A N 1
ATOM 1393 C CA . LEU A 1 167 ? 8.140 8.193 -15.116 1.00 92.19 167 LEU A CA 1
ATOM 1394 C C . LEU A 1 167 ? 9.376 8.650 -15.896 1.00 92.19 167 LEU A C 1
ATOM 1396 O O . LEU A 1 167 ? 9.398 8.528 -17.116 1.00 92.19 167 LEU A O 1
ATOM 1400 N N . ILE A 1 168 ? 10.399 9.159 -15.206 1.00 90.06 168 ILE A N 1
ATOM 1401 C CA . ILE A 1 168 ? 11.643 9.622 -15.842 1.00 90.06 168 ILE A CA 1
ATOM 1402 C C . ILE A 1 168 ? 12.461 8.444 -16.389 1.00 90.06 168 ILE A C 1
ATOM 1404 O O . ILE A 1 168 ? 13.111 8.561 -17.424 1.00 90.06 168 ILE A O 1
ATOM 1408 N N . THR A 1 169 ? 12.457 7.316 -15.679 1.00 85.94 169 THR A N 1
ATOM 1409 C CA . THR A 1 169 ? 13.298 6.150 -15.996 1.00 85.94 169 THR A CA 1
ATOM 1410 C C . THR A 1 169 ? 12.643 5.170 -16.966 1.00 85.94 169 THR A C 1
ATOM 1412 O O . THR A 1 169 ? 13.341 4.408 -17.637 1.00 85.94 169 THR A O 1
ATOM 1415 N N . THR A 1 170 ? 11.315 5.176 -17.070 1.00 83.19 170 THR A N 1
ATOM 1416 C CA . THR A 1 170 ? 10.589 4.261 -17.948 1.00 83.19 170 THR A CA 1
ATOM 1417 C C . THR A 1 170 ? 10.716 4.674 -19.412 1.00 83.19 170 THR A C 1
ATOM 1419 O O . THR A 1 170 ? 10.357 5.780 -19.798 1.00 83.19 170 THR A O 1
ATOM 1422 N N . ALA A 1 171 ? 11.142 3.734 -20.258 1.00 77.25 171 ALA A N 1
ATOM 1423 C CA . ALA A 1 171 ? 11.258 3.936 -21.705 1.00 77.25 171 ALA A CA 1
ATOM 1424 C C . ALA A 1 171 ? 10.051 3.417 -22.517 1.00 77.25 171 ALA A C 1
ATOM 1426 O O . ALA A 1 171 ? 10.050 3.514 -23.742 1.00 77.25 171 ALA A O 1
ATOM 1427 N N . THR A 1 172 ? 9.036 2.828 -21.869 1.00 85.19 172 THR A N 1
ATOM 1428 C CA . THR A 1 172 ? 7.888 2.201 -22.550 1.00 85.19 172 THR A CA 1
ATOM 1429 C C . THR A 1 172 ? 6.554 2.728 -22.036 1.00 85.19 172 THR A C 1
ATOM 1431 O O . THR A 1 172 ? 6.356 2.880 -20.834 1.00 85.19 172 THR A O 1
ATOM 1434 N N . PHE A 1 173 ? 5.594 2.921 -22.943 1.00 82.75 173 PHE A N 1
ATOM 1435 C CA . PHE A 1 173 ? 4.228 3.316 -22.582 1.00 82.75 173 PHE A CA 1
ATOM 1436 C C . PHE A 1 173 ? 3.601 2.366 -21.547 1.00 82.75 173 PHE A C 1
ATOM 1438 O O . PHE A 1 173 ? 2.960 2.801 -20.595 1.00 82.75 173 PHE A O 1
ATOM 1445 N N . ASN A 1 174 ? 3.855 1.065 -21.688 1.00 80.94 174 ASN A N 1
ATOM 1446 C CA . ASN A 1 174 ? 3.318 0.028 -20.810 1.00 80.94 174 ASN A CA 1
ATOM 1447 C C . ASN A 1 174 ? 3.811 0.188 -19.368 1.00 80.94 174 ASN A C 1
ATOM 1449 O O . ASN A 1 174 ? 3.012 0.126 -18.434 1.00 80.94 174 ASN A O 1
ATOM 1453 N N . GLY A 1 175 ? 5.112 0.449 -19.189 1.00 82.81 175 GLY A N 1
ATOM 1454 C CA . GLY A 1 175 ? 5.681 0.727 -17.872 1.00 82.81 175 GLY A CA 1
ATOM 1455 C C . GLY A 1 175 ? 5.093 1.996 -17.251 1.00 82.81 175 GLY A C 1
ATOM 1456 O O . GLY A 1 175 ? 4.780 2.005 -16.065 1.00 82.81 175 GLY A O 1
ATOM 1457 N N . THR A 1 176 ? 4.853 3.038 -18.055 1.00 88.50 176 THR A N 1
ATOM 1458 C CA . THR A 1 176 ? 4.257 4.299 -17.591 1.00 88.50 176 THR A CA 1
ATOM 1459 C C . THR A 1 176 ? 2.830 4.093 -17.090 1.00 88.50 176 THR A C 1
ATOM 1461 O O . THR A 1 176 ? 2.464 4.589 -16.023 1.00 88.50 176 THR A O 1
ATOM 1464 N N . VAL A 1 177 ? 2.024 3.336 -17.836 1.00 89.00 177 VAL A N 1
ATOM 1465 C CA . VAL A 1 177 ? 0.641 3.018 -17.461 1.00 89.00 177 VAL A CA 1
ATOM 1466 C C . VAL A 1 177 ? 0.604 2.203 -16.167 1.00 89.00 177 VAL A C 1
ATOM 1468 O O . VAL A 1 177 ? -0.152 2.545 -15.258 1.00 89.00 177 VAL A O 1
ATOM 1471 N N . LEU A 1 178 ? 1.449 1.173 -16.043 1.00 87.94 178 LEU A N 1
ATOM 1472 C CA . LEU A 1 178 ? 1.521 0.357 -14.827 1.00 87.94 178 LEU A CA 1
ATOM 1473 C C . LEU A 1 178 ? 1.977 1.174 -13.613 1.00 87.94 178 LEU A C 1
ATOM 1475 O O . LEU A 1 178 ? 1.321 1.112 -12.579 1.00 87.94 178 LEU A O 1
ATOM 1479 N N . ALA A 1 179 ? 3.019 1.999 -13.752 1.00 90.69 179 ALA A N 1
ATOM 1480 C CA . ALA A 1 179 ? 3.478 2.883 -12.679 1.00 90.69 179 ALA A CA 1
ATOM 1481 C C . ALA A 1 179 ? 2.391 3.879 -12.238 1.00 90.69 179 ALA A C 1
ATOM 1483 O O . ALA A 1 179 ? 2.282 4.202 -11.058 1.00 90.69 179 ALA A O 1
ATOM 1484 N N . THR A 1 180 ? 1.557 4.343 -13.173 1.00 94.06 180 THR A N 1
ATOM 1485 C CA . THR A 1 180 ? 0.435 5.240 -12.865 1.00 94.06 180 THR A CA 1
ATOM 1486 C C . THR A 1 180 ? -0.631 4.522 -12.045 1.00 94.06 180 THR A C 1
ATOM 1488 O O . THR A 1 180 ? -1.086 5.046 -11.030 1.00 94.06 180 THR A O 1
ATOM 1491 N N . PHE A 1 181 ? -1.029 3.317 -12.460 1.00 94.44 181 PHE A N 1
ATOM 1492 C CA . PHE A 1 181 ? -2.019 2.547 -11.714 1.00 94.44 181 PHE A CA 1
ATOM 1493 C C . PHE A 1 181 ? -1.505 2.097 -10.348 1.00 94.44 181 PHE A C 1
ATOM 1495 O O . PHE A 1 181 ? -2.283 2.108 -9.396 1.00 94.44 181 PHE A O 1
ATOM 1502 N N . ASP A 1 182 ? -0.221 1.757 -10.234 1.00 92.88 182 ASP A N 1
ATOM 1503 C CA . ASP A 1 182 ? 0.396 1.402 -8.957 1.00 92.88 182 ASP A CA 1
ATOM 1504 C C . ASP A 1 182 ? 0.393 2.587 -7.983 1.00 92.88 182 ASP A C 1
ATOM 1506 O O . ASP A 1 182 ? -0.112 2.471 -6.868 1.00 92.88 182 ASP A O 1
ATOM 1510 N N . CYS A 1 183 ? 0.798 3.772 -8.448 1.00 96.50 183 CYS A N 1
ATOM 1511 C CA . CYS A 1 183 ? 0.735 5.001 -7.657 1.00 96.50 183 CYS A CA 1
ATOM 1512 C C . CYS A 1 183 ? -0.691 5.307 -7.175 1.00 96.50 183 CYS A C 1
ATOM 1514 O O . CYS A 1 183 ? -0.926 5.549 -5.986 1.00 96.50 183 CYS A O 1
ATOM 1516 N N . ILE A 1 184 ? -1.682 5.212 -8.071 1.00 96.94 184 ILE A N 1
ATOM 1517 C CA . ILE A 1 184 ? -3.096 5.378 -7.710 1.00 96.94 184 ILE A CA 1
ATOM 1518 C C . ILE A 1 184 ? -3.512 4.341 -6.657 1.00 96.94 184 ILE A C 1
ATOM 1520 O O . ILE A 1 184 ? -4.164 4.694 -5.671 1.00 96.94 184 ILE A O 1
ATOM 1524 N N . TYR A 1 185 ? -3.138 3.073 -6.841 1.00 96.62 185 TYR A N 1
ATOM 1525 C CA . TYR A 1 185 ? -3.446 1.999 -5.901 1.00 96.62 185 TYR A CA 1
ATOM 1526 C C . TYR A 1 185 ? -2.876 2.281 -4.508 1.00 96.62 185 TYR A C 1
ATOM 1528 O O . TYR A 1 185 ? -3.628 2.227 -3.533 1.00 96.62 185 TYR A O 1
ATOM 1536 N N . ILE A 1 186 ? -1.592 2.628 -4.405 1.00 96.62 186 ILE A N 1
ATOM 1537 C CA . ILE A 1 186 ? -0.922 2.886 -3.127 1.00 96.62 186 ILE A CA 1
ATOM 1538 C C . ILE A 1 186 ? -1.550 4.086 -2.403 1.00 96.62 186 ILE A C 1
ATOM 1540 O O . ILE A 1 186 ? -1.822 4.003 -1.201 1.00 96.62 186 ILE A O 1
ATOM 1544 N N . ILE A 1 187 ? -1.878 5.166 -3.120 1.00 97.56 187 ILE A N 1
ATOM 1545 C CA . ILE A 1 187 ? -2.557 6.339 -2.543 1.00 97.56 187 ILE A CA 1
ATOM 1546 C C . ILE A 1 187 ? -3.946 5.966 -2.011 1.00 97.56 187 ILE A C 1
ATOM 1548 O O . ILE A 1 187 ? -4.297 6.324 -0.884 1.00 97.56 187 ILE A O 1
ATOM 1552 N N . LEU A 1 188 ? -4.739 5.217 -2.780 1.00 97.44 188 LEU A N 1
ATOM 1553 C CA . LEU A 1 188 ? -6.068 4.780 -2.345 1.00 97.44 188 LEU A CA 1
ATOM 1554 C C . LEU A 1 188 ? -5.998 3.801 -1.176 1.00 97.44 188 LEU A C 1
ATOM 1556 O O . LEU A 1 188 ? -6.822 3.876 -0.265 1.00 97.44 188 LEU A O 1
ATOM 1560 N N . PHE A 1 189 ? -5.019 2.898 -1.182 1.00 96.69 189 PHE A N 1
ATOM 1561 C CA . PHE A 1 189 ? -4.786 1.974 -0.083 1.00 96.69 189 PHE A CA 1
ATOM 1562 C C . PHE A 1 189 ? -4.440 2.740 1.196 1.00 96.69 189 PHE A C 1
ATOM 1564 O O . PHE A 1 189 ? -5.063 2.523 2.234 1.00 96.69 189 PHE A O 1
ATOM 1571 N N . SER A 1 190 ? -3.527 3.710 1.107 1.00 96.69 190 SER A N 1
ATOM 1572 C CA . SER A 1 190 ? -3.203 4.618 2.209 1.00 96.69 190 SER A CA 1
ATOM 1573 C C . SER A 1 190 ? -4.438 5.384 2.690 1.00 96.69 190 SER A C 1
ATOM 1575 O O . SER A 1 190 ? -4.695 5.469 3.893 1.00 96.69 190 SER A O 1
ATOM 1577 N N . ARG A 1 191 ? -5.286 5.859 1.765 1.00 96.69 191 ARG A N 1
ATOM 1578 C CA . ARG A 1 191 ? -6.549 6.519 2.118 1.00 96.69 191 ARG A CA 1
ATOM 1579 C C . ARG A 1 191 ? -7.495 5.593 2.869 1.00 96.69 191 ARG A C 1
ATOM 1581 O O . ARG A 1 191 ? -8.116 6.010 3.843 1.00 96.69 191 ARG A O 1
ATOM 1588 N N . TYR A 1 192 ? -7.600 4.342 2.440 1.00 96.44 192 TYR A N 1
ATOM 1589 C CA . TYR A 1 192 ? -8.400 3.334 3.122 1.00 96.44 192 TYR A CA 1
ATOM 1590 C C . TYR A 1 192 ? -7.926 3.121 4.572 1.00 96.44 192 TYR A C 1
ATOM 1592 O O . TYR A 1 192 ? -8.761 3.116 5.482 1.00 96.44 192 TYR A O 1
ATOM 1600 N N . ILE A 1 193 ? -6.609 3.033 4.807 1.00 95.81 193 ILE A N 1
ATOM 1601 C CA . ILE A 1 193 ? -6.041 2.963 6.165 1.00 95.81 193 ILE A CA 1
ATOM 1602 C C . ILE A 1 193 ? -6.418 4.211 6.966 1.00 95.81 193 ILE A C 1
ATOM 1604 O O . ILE A 1 193 ? -6.942 4.098 8.076 1.00 95.81 193 ILE A O 1
ATOM 1608 N N . TYR A 1 194 ? -6.213 5.394 6.385 1.00 95.88 194 TYR A N 1
ATOM 1609 C CA . TYR A 1 194 ? -6.509 6.668 7.031 1.00 95.88 194 TYR A CA 1
ATOM 1610 C C . TYR A 1 194 ? -7.963 6.755 7.497 1.00 95.88 194 TYR A C 1
ATOM 1612 O O . TYR A 1 194 ? -8.215 7.085 8.659 1.00 95.88 194 TYR A O 1
ATOM 1620 N N . LEU A 1 195 ? -8.917 6.412 6.625 1.00 94.75 195 LEU A N 1
ATOM 1621 C CA . LEU A 1 195 ? -10.346 6.440 6.942 1.00 94.75 195 LEU A CA 1
ATOM 1622 C C . LEU A 1 195 ? -10.702 5.466 8.070 1.00 94.75 195 LEU A C 1
ATOM 1624 O O . LEU A 1 195 ? -11.513 5.800 8.937 1.00 94.75 195 LEU A O 1
ATOM 1628 N N . TYR A 1 196 ? -10.074 4.287 8.109 1.00 93.19 196 TYR A N 1
ATOM 1629 C CA . TYR A 1 196 ? -10.259 3.356 9.221 1.00 93.19 196 TYR A CA 1
ATOM 1630 C C . TYR A 1 196 ? -9.683 3.907 10.538 1.00 93.19 196 TYR A C 1
ATOM 1632 O O . TYR A 1 196 ? -10.313 3.787 11.593 1.00 93.19 196 TYR A O 1
ATOM 1640 N N . GLY A 1 197 ? -8.542 4.599 10.478 1.00 91.06 197 GLY A N 1
ATOM 1641 C CA . GLY A 1 197 ? -7.986 5.343 11.608 1.00 91.06 197 GLY A CA 1
ATOM 1642 C C . GLY A 1 197 ? -8.964 6.389 12.152 1.00 91.06 197 GLY A C 1
ATOM 1643 O O . GLY A 1 197 ? -9.307 6.343 13.334 1.00 91.06 197 GLY A O 1
ATOM 1644 N N . VAL A 1 198 ? -9.506 7.250 11.285 1.00 91.44 198 VAL A N 1
ATOM 1645 C CA . VAL A 1 198 ? -10.507 8.269 11.658 1.00 91.44 198 VAL A CA 1
ATOM 1646 C C . VAL A 1 198 ? -11.752 7.633 12.283 1.00 91.44 198 VAL A C 1
ATOM 1648 O O . VAL A 1 198 ? -12.242 8.098 13.316 1.00 91.44 198 VAL A O 1
ATOM 1651 N N . TYR A 1 199 ? -12.241 6.529 11.709 1.00 90.31 199 TYR A N 1
ATOM 1652 C CA . TYR A 1 199 ? -13.364 5.776 12.269 1.00 90.31 199 TYR A CA 1
ATOM 1653 C C . TYR A 1 199 ? -13.087 5.326 13.711 1.00 90.31 199 TYR A C 1
ATOM 1655 O O . TYR A 1 199 ? -13.909 5.548 14.603 1.00 90.31 199 TYR A O 1
ATOM 1663 N N . LEU A 1 200 ? -11.918 4.742 13.972 1.00 87.25 200 LEU A N 1
ATOM 1664 C CA . LEU A 1 200 ? -11.535 4.287 15.307 1.00 87.25 200 LEU A CA 1
ATOM 1665 C C . LEU A 1 200 ? -11.413 5.443 16.319 1.00 87.25 200 LEU A C 1
ATOM 1667 O O . LEU A 1 200 ? -11.843 5.290 17.467 1.00 87.25 200 LEU A O 1
ATOM 1671 N N . ASP A 1 201 ? -10.895 6.603 15.907 1.00 84.50 201 ASP A N 1
ATOM 1672 C CA . ASP A 1 201 ? -10.814 7.788 16.771 1.00 84.50 201 ASP A CA 1
ATOM 1673 C C . ASP A 1 201 ? -12.205 8.335 17.109 1.00 84.50 201 ASP A C 1
ATOM 1675 O O . ASP A 1 201 ? -12.510 8.576 18.281 1.00 84.50 201 ASP A O 1
ATOM 1679 N N . SER A 1 202 ? -13.097 8.415 16.117 1.00 82.50 202 SER A N 1
ATOM 1680 C CA . SER A 1 202 ? -14.491 8.822 16.332 1.00 82.50 202 SER A CA 1
ATOM 1681 C C . SER A 1 202 ? -15.232 7.870 17.280 1.00 82.50 202 SER A C 1
ATOM 1683 O O . SER A 1 202 ? -15.962 8.308 18.171 1.00 82.50 202 SER A O 1
ATOM 1685 N N . LYS A 1 203 ? -14.989 6.557 17.166 1.00 78.19 203 LYS A N 1
ATOM 1686 C CA . LYS A 1 203 ? -15.567 5.541 18.051 1.00 78.19 203 LYS A CA 1
ATOM 1687 C C . LYS A 1 203 ? -15.088 5.718 19.492 1.00 78.19 203 LYS A C 1
ATOM 1689 O O . LYS A 1 203 ? -15.895 5.628 20.413 1.00 78.19 203 LYS A O 1
ATOM 1694 N N . LYS A 1 204 ? -13.801 6.009 19.704 1.00 68.81 204 LYS A N 1
ATOM 1695 C CA . LYS A 1 204 ? -13.234 6.268 21.038 1.00 68.81 204 LYS A CA 1
ATOM 1696 C C . LYS A 1 204 ? -13.822 7.529 21.676 1.00 68.81 204 LYS A C 1
ATOM 1698 O O . LYS A 1 204 ? -14.093 7.519 22.875 1.00 68.81 204 LYS A O 1
ATOM 1703 N N . ILE A 1 205 ? -14.029 8.590 20.894 1.00 57.19 205 ILE A N 1
ATOM 1704 C CA . ILE A 1 205 ? -14.669 9.829 21.361 1.00 57.19 205 ILE A CA 1
ATOM 1705 C C . ILE A 1 205 ? -16.123 9.554 21.751 1.00 57.19 205 ILE A C 1
ATOM 1707 O O . ILE A 1 205 ? -16.516 9.904 22.857 1.00 57.19 205 ILE A O 1
ATOM 1711 N N . ASN A 1 206 ? -16.890 8.850 20.915 1.00 54.84 206 ASN A N 1
ATOM 1712 C CA . ASN A 1 206 ? -18.285 8.519 21.217 1.00 54.84 206 ASN A CA 1
ATOM 1713 C C . ASN A 1 206 ? -18.432 7.647 22.474 1.00 54.84 206 ASN A C 1
ATOM 1715 O O . ASN A 1 206 ? -19.297 7.926 23.293 1.00 54.84 206 ASN A O 1
ATOM 1719 N N . VAL A 1 207 ? -17.550 6.664 22.693 1.00 58.19 207 VAL A N 1
ATOM 1720 C CA . VAL A 1 207 ? -17.541 5.847 23.928 1.00 58.19 207 VAL A CA 1
ATOM 1721 C C . VAL A 1 207 ? -17.178 6.669 25.175 1.00 58.19 207 VAL A C 1
ATOM 1723 O O . VAL A 1 207 ? -17.626 6.357 26.275 1.00 58.19 207 VAL A O 1
ATOM 1726 N N . LYS A 1 208 ? -16.371 7.728 25.039 1.00 50.44 208 LYS A N 1
ATOM 1727 C CA . LYS A 1 208 ? -16.112 8.667 26.145 1.00 50.44 208 LYS A CA 1
ATOM 1728 C C . LYS A 1 208 ? -17.271 9.641 26.367 1.00 50.44 208 LYS A C 1
ATOM 1730 O O . LYS A 1 208 ? -17.504 10.034 27.501 1.00 50.44 208 LYS A O 1
ATOM 1735 N N . ASN A 1 209 ? -17.988 10.008 25.307 1.00 46.12 209 ASN A N 1
ATOM 1736 C CA . ASN A 1 209 ? -19.084 10.977 25.342 1.00 46.12 209 ASN A CA 1
ATOM 1737 C C . ASN A 1 209 ? -20.441 10.359 25.736 1.00 46.12 209 ASN A C 1
ATOM 1739 O O . ASN A 1 209 ? -21.386 11.084 26.016 1.00 46.12 209 ASN A O 1
ATOM 1743 N N . THR A 1 210 ? -20.542 9.025 25.815 1.00 43.06 210 THR A N 1
ATOM 1744 C CA . THR A 1 210 ? -21.694 8.314 26.408 1.00 43.06 210 THR A CA 1
ATOM 1745 C C . THR A 1 210 ? -21.777 8.432 27.935 1.00 43.06 210 THR A C 1
ATOM 1747 O O . THR A 1 210 ? -22.686 7.873 28.539 1.00 43.06 210 THR A O 1
ATOM 1750 N N . GLY A 1 211 ? -20.844 9.141 28.573 1.00 51.25 211 GLY A N 1
ATOM 1751 C CA . GLY A 1 211 ? -20.941 9.543 29.969 1.00 51.25 211 GLY A CA 1
ATOM 1752 C C . GLY A 1 211 ? -21.012 11.062 30.075 1.00 51.25 211 GLY A C 1
ATOM 1753 O O . GLY A 1 211 ? -20.084 11.748 29.660 1.00 51.25 211 GLY A O 1
ATOM 1754 N N . ASN A 1 212 ? -22.077 11.558 30.707 1.00 49.94 212 ASN A N 1
ATOM 1755 C CA . ASN A 1 212 ? -22.183 12.889 31.313 1.00 49.94 212 ASN A CA 1
ATOM 1756 C C . ASN A 1 212 ? -22.636 14.069 30.423 1.00 49.94 212 ASN A C 1
ATOM 1758 O O . ASN A 1 212 ? -22.953 15.109 30.978 1.00 49.94 212 ASN A O 1
ATOM 1762 N N . PHE A 1 213 ? -22.753 13.980 29.089 1.00 52.00 213 PHE A N 1
ATOM 1763 C CA . PHE A 1 213 ? -23.228 15.156 28.320 1.00 52.00 213 PHE A CA 1
ATOM 1764 C C . PHE A 1 213 ? -24.699 15.511 28.611 1.00 52.00 213 PHE A C 1
ATOM 1766 O O . PHE A 1 213 ? -25.040 16.690 28.701 1.00 52.00 213 PHE A O 1
ATOM 1773 N N . ASP A 1 214 ? -25.548 14.504 28.836 1.00 55.53 214 ASP A N 1
ATOM 1774 C CA . ASP A 1 214 ? -26.941 14.711 29.252 1.00 55.53 214 ASP A CA 1
ATOM 1775 C C . ASP A 1 214 ? -27.037 15.234 30.693 1.00 55.53 214 ASP A C 1
ATOM 1777 O O . ASP A 1 214 ? -27.803 16.155 30.951 1.00 55.53 214 ASP A O 1
ATOM 1781 N N . GLU A 1 215 ? -26.183 14.757 31.603 1.00 54.94 215 GLU A N 1
ATOM 1782 C CA . GLU A 1 215 ? -26.116 15.231 32.995 1.00 54.94 215 GLU A CA 1
ATOM 1783 C C . GLU A 1 215 ? -25.531 16.659 33.090 1.00 54.94 215 GLU A C 1
ATOM 1785 O O . GLU A 1 215 ? -25.988 17.467 33.898 1.00 54.94 215 GLU A O 1
ATOM 1790 N N . TYR A 1 216 ? -24.586 17.039 32.219 1.00 50.22 216 TYR A N 1
ATOM 1791 C CA . TYR A 1 216 ? -24.137 18.431 32.084 1.00 50.22 216 TYR A CA 1
ATOM 1792 C C . TYR A 1 216 ? -25.220 19.324 31.475 1.00 50.22 216 TYR A C 1
ATOM 1794 O O . TYR A 1 216 ? -25.368 20.466 31.904 1.00 50.22 216 TYR A O 1
ATOM 1802 N N . ARG A 1 217 ? -25.996 18.832 30.503 1.00 53.75 217 ARG A N 1
ATOM 1803 C CA . ARG A 1 217 ? -27.116 19.584 29.921 1.00 53.75 217 ARG A CA 1
ATOM 1804 C C . ARG A 1 217 ? -28.243 19.782 30.934 1.00 53.75 217 ARG A C 1
ATOM 1806 O O . ARG A 1 217 ? -28.817 20.865 30.977 1.00 53.75 217 ARG A O 1
ATOM 1813 N N . GLU A 1 218 ? -28.518 18.775 31.755 1.00 59.72 218 GLU A N 1
ATOM 1814 C CA . GLU A 1 218 ? -29.508 18.826 32.830 1.00 59.72 218 GLU A CA 1
ATOM 1815 C C . GLU A 1 218 ? -29.064 19.785 33.940 1.00 59.72 218 GLU A C 1
ATOM 1817 O O . GLU A 1 218 ? -29.811 20.702 34.263 1.00 59.72 218 GLU A O 1
ATOM 1822 N N . LYS A 1 219 ? -27.804 19.711 34.399 1.00 61.09 219 LYS A N 1
ATOM 1823 C CA . LYS A 1 219 ? -27.245 20.670 35.373 1.00 61.09 219 LYS A CA 1
ATOM 1824 C C . LYS A 1 219 ? -27.199 22.102 34.844 1.00 61.09 219 LYS A C 1
ATOM 1826 O O . LYS A 1 219 ? -27.481 23.038 35.582 1.00 61.09 219 LYS A O 1
ATOM 1831 N N . VAL A 1 220 ? -26.862 22.307 33.569 1.00 60.78 220 VAL A N 1
ATOM 1832 C CA . VAL A 1 220 ? -26.890 23.648 32.958 1.00 60.78 220 VAL A CA 1
ATOM 1833 C C . VAL A 1 220 ? -28.329 24.149 32.820 1.00 60.78 220 VAL A C 1
ATOM 1835 O O . VAL A 1 220 ? -28.586 25.318 33.089 1.00 60.78 220 VAL A O 1
ATOM 1838 N N . SER A 1 221 ? -29.280 23.282 32.461 1.00 64.12 221 SER A N 1
ATOM 1839 C CA . SER A 1 221 ? -30.703 23.634 32.408 1.00 64.12 221 SER A CA 1
ATOM 1840 C C . SER A 1 221 ? -31.260 23.977 33.792 1.00 64.12 221 SER A C 1
ATOM 1842 O O . SER A 1 221 ? -32.038 24.920 33.915 1.00 64.12 221 SER A O 1
ATOM 1844 N N . GLU A 1 222 ? -30.848 23.252 34.830 1.00 68.44 222 GLU A N 1
ATOM 1845 C CA . GLU A 1 222 ? -31.241 23.485 36.219 1.00 68.44 222 GLU A CA 1
ATOM 1846 C C . GLU A 1 222 ? -30.696 24.830 36.719 1.00 68.44 222 GLU A C 1
ATOM 1848 O O . GLU A 1 222 ? -31.474 25.671 37.170 1.00 68.44 222 GLU A O 1
ATOM 1853 N N . VAL A 1 223 ? -29.406 25.112 36.493 1.00 67.62 223 VAL A N 1
ATOM 1854 C CA . VAL A 1 223 ? -28.767 26.396 36.844 1.00 67.62 223 VAL A CA 1
ATOM 1855 C C . VAL A 1 223 ? -29.393 27.577 36.095 1.00 67.62 223 VAL A C 1
ATOM 1857 O O . VAL A 1 223 ? -29.593 28.639 36.682 1.00 67.62 223 VAL A O 1
ATOM 1860 N N . VAL A 1 224 ? -29.733 27.414 34.812 1.00 65.75 224 VAL A N 1
ATOM 1861 C CA . VAL A 1 224 ? -30.418 28.458 34.029 1.00 65.75 224 VAL A CA 1
ATOM 1862 C C . VAL A 1 224 ? -31.848 28.673 34.532 1.00 65.75 224 VAL A C 1
ATOM 1864 O O . VAL A 1 224 ? -32.295 29.817 34.612 1.00 65.75 224 VAL A O 1
ATOM 1867 N N . SER A 1 225 ? -32.550 27.607 34.928 1.00 68.69 225 SER A N 1
ATOM 1868 C CA . SER A 1 225 ? -33.897 27.712 35.500 1.00 68.69 225 SER A CA 1
ATOM 1869 C C . SER A 1 225 ? -33.900 28.386 36.876 1.00 68.69 225 SER A C 1
ATOM 1871 O O . SER A 1 225 ? -34.774 29.207 37.155 1.00 68.69 225 SER A O 1
ATOM 1873 N N . ASP A 1 226 ? -32.891 28.113 37.705 1.00 70.81 226 ASP A N 1
ATOM 1874 C CA . ASP A 1 226 ? -32.734 28.731 39.020 1.00 70.81 226 ASP A CA 1
ATOM 1875 C C . ASP A 1 226 ? -32.308 30.197 38.913 1.00 70.81 226 ASP A C 1
ATOM 1877 O O . ASP A 1 226 ? -32.795 31.028 39.679 1.00 70.81 226 ASP A O 1
ATOM 1881 N N . LEU A 1 227 ? -31.471 30.558 37.931 1.00 63.94 227 LEU A N 1
ATOM 1882 C CA . LEU A 1 227 ? -31.201 31.966 37.623 1.00 63.94 227 LEU A CA 1
ATOM 1883 C C . LEU A 1 227 ? -32.461 32.695 37.139 1.00 63.94 227 LEU A C 1
ATOM 1885 O O . LEU A 1 227 ? -32.693 33.826 37.563 1.00 63.94 227 LEU A O 1
ATOM 1889 N N . GLY A 1 228 ? -33.276 32.050 36.297 1.00 66.44 228 GLY A N 1
ATOM 1890 C CA . GLY A 1 228 ? -34.552 32.589 35.822 1.00 66.44 228 GLY A CA 1
ATOM 1891 C C . GLY A 1 228 ? -35.510 32.894 36.974 1.00 66.44 228 GLY A C 1
ATOM 1892 O O . GLY A 1 228 ? -35.923 34.040 37.141 1.00 66.44 228 GLY A O 1
ATOM 1893 N N . LYS A 1 229 ? -35.750 31.917 37.856 1.00 65.56 229 LYS A N 1
ATOM 1894 C CA . LYS A 1 229 ? -36.605 32.088 39.046 1.00 65.56 229 LYS A CA 1
ATOM 1895 C C . LYS A 1 229 ? -36.074 33.144 40.012 1.00 65.56 229 LYS A C 1
ATOM 1897 O O . LYS A 1 229 ? -36.840 33.917 40.581 1.00 65.56 229 LYS A O 1
ATOM 1902 N N . LYS A 1 230 ? -34.752 33.203 40.198 1.00 63.53 230 LYS A N 1
ATOM 1903 C CA . LYS A 1 230 ? -34.119 34.206 41.062 1.00 63.53 230 LYS A CA 1
ATOM 1904 C C . LYS A 1 230 ? -34.218 35.610 40.464 1.00 63.53 230 LYS A C 1
ATOM 1906 O O . LYS A 1 230 ? -34.311 36.569 41.219 1.00 63.53 230 LYS A O 1
ATOM 1911 N N . SER A 1 231 ? -34.227 35.733 39.136 1.00 52.09 231 SER A N 1
ATOM 1912 C CA . SER A 1 231 ? -34.444 37.009 38.449 1.00 52.09 231 SER A CA 1
ATOM 1913 C C . SER A 1 231 ? -35.902 37.474 38.507 1.00 52.09 231 SER A C 1
ATOM 1915 O O . SER A 1 231 ? -36.134 38.646 38.781 1.00 52.09 231 SER A O 1
ATOM 1917 N N . GLU A 1 232 ? -36.878 36.570 38.364 1.00 57.88 232 GLU A N 1
ATOM 1918 C CA . GLU A 1 232 ? -38.310 36.890 38.495 1.00 57.88 232 GLU A CA 1
ATOM 1919 C C . GLU A 1 232 ? -38.664 37.343 39.918 1.00 57.88 232 GLU A C 1
ATOM 1921 O O . GLU A 1 232 ? -39.324 38.366 40.085 1.00 57.88 232 GLU A O 1
ATOM 1926 N N . ALA A 1 233 ? -38.122 36.680 40.945 1.00 58.56 233 ALA A N 1
ATOM 1927 C CA . ALA A 1 233 ? -38.330 37.074 42.340 1.00 58.56 233 ALA A CA 1
ATOM 1928 C C . ALA A 1 233 ? -37.742 38.461 42.682 1.00 58.56 233 ALA A C 1
ATOM 1930 O O . ALA A 1 233 ? -38.282 39.175 43.522 1.00 58.56 233 ALA A O 1
ATOM 1931 N N . ILE A 1 234 ? -36.641 38.865 42.032 1.00 55.94 234 ILE A N 1
ATOM 1932 C CA . ILE A 1 234 ? -36.047 40.204 42.208 1.00 55.94 234 ILE A CA 1
ATOM 1933 C C . ILE A 1 234 ? -36.881 41.274 41.484 1.00 55.94 234 ILE A C 1
ATOM 1935 O O . ILE A 1 234 ? -36.982 42.401 41.965 1.00 55.94 234 ILE A O 1
ATOM 1939 N N . VAL A 1 235 ? -37.497 40.929 40.349 1.00 55.12 235 VAL A N 1
ATOM 1940 C CA . VAL A 1 235 ? -38.362 41.840 39.583 1.00 55.12 235 VAL A CA 1
ATOM 1941 C C . VAL A 1 235 ? -39.708 42.057 40.286 1.00 55.12 235 VAL A C 1
ATOM 1943 O O . VAL A 1 235 ? -40.175 43.196 40.333 1.00 55.12 235 VAL A O 1
ATOM 1946 N N . GLU A 1 236 ? -40.294 41.025 40.904 1.00 53.44 236 GLU A N 1
ATOM 1947 C CA . GLU A 1 236 ? -41.506 41.154 41.737 1.00 53.44 236 GLU A CA 1
ATOM 1948 C C . GLU A 1 236 ? -41.261 41.956 43.034 1.00 53.44 236 GLU A C 1
ATOM 1950 O O . GLU A 1 236 ? -42.105 42.760 43.435 1.00 53.44 236 GLU A O 1
ATOM 1955 N N . ASP A 1 237 ? -40.089 41.823 43.669 1.00 51.59 237 ASP A N 1
ATOM 1956 C CA . ASP A 1 237 ? -39.727 42.601 44.874 1.00 51.59 237 ASP A CA 1
ATOM 1957 C C . ASP A 1 237 ? -39.361 44.075 44.570 1.00 51.59 237 ASP A C 1
ATOM 1959 O O . ASP A 1 237 ? -39.353 44.920 45.470 1.00 51.59 237 ASP A O 1
ATOM 1963 N N . MET A 1 238 ? -39.071 44.410 43.304 1.00 50.00 238 MET A N 1
ATOM 1964 C CA . MET A 1 238 ? -38.921 45.796 42.831 1.00 50.00 238 MET A CA 1
ATOM 1965 C C . MET A 1 238 ? -40.263 46.422 42.433 1.00 50.00 238 MET A C 1
ATOM 1967 O O . MET A 1 238 ? -40.530 47.560 42.807 1.00 50.00 238 MET A O 1
ATOM 1971 N N . THR A 1 239 ? -41.139 45.683 41.743 1.00 49.25 239 THR A N 1
ATOM 1972 C CA . THR A 1 239 ? -42.462 46.199 41.328 1.00 49.25 239 THR A CA 1
ATOM 1973 C C . THR A 1 239 ? -43.425 46.389 42.499 1.00 49.25 239 THR A C 1
ATOM 1975 O O . THR A 1 239 ? -44.206 47.331 42.492 1.00 49.25 239 THR A O 1
ATOM 1978 N N . SER A 1 240 ? -43.315 45.588 43.561 1.00 47.50 240 SER A N 1
ATOM 1979 C CA . SER A 1 240 ? -44.106 45.782 44.788 1.00 47.50 240 SER A CA 1
ATOM 1980 C C . SER A 1 240 ? -43.627 46.937 45.682 1.00 47.50 240 SER A C 1
ATOM 1982 O O . SER A 1 240 ? -44.360 47.348 46.580 1.00 47.50 240 SER A O 1
ATOM 1984 N N . LYS A 1 241 ? -42.426 47.491 45.446 1.00 45.94 241 LYS A N 1
ATOM 1985 C CA . LYS A 1 241 ? -41.895 48.651 46.189 1.00 45.94 241 LYS A CA 1
ATOM 1986 C C . LYS A 1 241 ? -42.188 50.002 45.529 1.00 45.94 241 LYS A C 1
ATOM 1988 O O . LYS A 1 241 ? -42.141 51.014 46.230 1.00 45.94 241 LYS A O 1
ATOM 1993 N N . ASP A 1 242 ? -42.512 50.029 44.236 1.00 41.44 242 ASP A N 1
ATOM 1994 C CA . ASP A 1 242 ? -42.802 51.272 43.505 1.00 41.44 242 ASP A CA 1
ATOM 1995 C C . ASP A 1 242 ? -44.280 51.712 43.599 1.00 41.44 242 ASP A C 1
ATOM 1997 O O . ASP A 1 242 ? -44.568 52.901 43.460 1.00 41.44 242 ASP A O 1
ATOM 2001 N N . ASP A 1 243 ? -45.212 50.818 43.954 1.00 39.88 243 ASP A N 1
ATOM 2002 C CA . ASP A 1 243 ? -46.647 51.147 44.060 1.00 39.88 243 ASP A CA 1
ATOM 2003 C C . ASP A 1 243 ? -47.056 51.879 45.364 1.00 39.88 243 ASP A C 1
ATOM 2005 O O . ASP A 1 243 ? -48.192 52.340 45.482 1.00 39.88 243 ASP A O 1
ATOM 2009 N N . GLU A 1 244 ? -46.152 52.070 46.337 1.00 39.81 244 GLU A N 1
ATOM 2010 C CA . GLU A 1 244 ? -46.455 52.796 47.591 1.00 39.81 244 GLU A CA 1
ATOM 2011 C C . GLU A 1 244 ? -45.917 54.240 47.662 1.00 39.81 244 GLU A C 1
ATOM 2013 O O . GLU A 1 244 ? -46.174 54.949 48.640 1.00 39.81 244 GLU A O 1
ATOM 2018 N N . LYS A 1 245 ? -45.219 54.748 46.636 1.00 39.84 245 LYS A N 1
ATOM 2019 C CA . LYS A 1 245 ? -44.724 56.139 46.628 1.00 39.84 245 LYS A CA 1
ATOM 2020 C C . LYS A 1 245 ? -44.773 56.785 45.245 1.00 39.84 245 LYS A C 1
ATOM 2022 O O . LYS A 1 245 ? -43.766 56.825 44.552 1.00 39.84 245 LYS A O 1
ATOM 2027 N N . SER A 1 246 ? -45.911 57.395 44.903 1.00 30.84 246 SER A N 1
ATOM 2028 C CA . SER A 1 246 ? -46.003 58.765 44.338 1.00 30.84 246 SER A CA 1
ATOM 2029 C C . SER A 1 246 ? -47.338 59.031 43.623 1.00 30.84 246 SER A C 1
ATOM 2031 O O . SER A 1 246 ? -47.383 59.386 42.452 1.00 30.84 246 SER A O 1
ATOM 2033 N N . ASN A 1 247 ? -48.450 58.965 44.358 1.00 30.20 247 ASN A N 1
ATOM 2034 C CA . ASN A 1 247 ? -49.578 59.845 44.048 1.00 30.20 247 ASN A CA 1
ATOM 2035 C C . ASN A 1 247 ? -49.320 61.186 44.742 1.00 30.20 247 ASN A C 1
ATOM 2037 O O . ASN A 1 247 ? -49.703 61.340 45.895 1.00 30.20 247 ASN A O 1
ATOM 2041 N N . ASP A 1 248 ? -48.619 62.112 44.079 1.00 31.25 248 ASP A N 1
ATOM 2042 C CA . ASP A 1 248 ? -49.025 63.524 44.091 1.00 31.25 248 ASP A CA 1
ATOM 2043 C C . ASP A 1 248 ? -48.204 64.421 43.147 1.00 31.25 248 ASP A C 1
ATOM 2045 O O . ASP A 1 248 ? -46.977 64.356 43.069 1.00 31.25 248 ASP A O 1
ATOM 2049 N N . SER A 1 249 ? -48.936 65.362 42.551 1.00 29.56 249 SER A N 1
ATOM 2050 C CA . SER A 1 249 ? -48.529 66.594 41.858 1.00 29.56 249 SER A CA 1
ATOM 2051 C C . SER A 1 249 ? -48.331 66.588 40.327 1.00 29.56 249 SER A C 1
ATOM 2053 O O . SER A 1 249 ? -47.330 66.174 39.748 1.00 29.56 249 SER A O 1
ATOM 2055 N N . GLU A 1 250 ? -49.355 67.169 39.698 1.00 30.12 250 GLU A N 1
ATOM 2056 C CA . GLU A 1 250 ? -49.462 67.743 38.358 1.00 30.12 250 GLU A CA 1
ATOM 2057 C C . GLU A 1 250 ? -48.360 68.776 38.034 1.00 30.12 250 GLU A C 1
ATOM 2059 O O . GLU A 1 250 ? -48.032 69.600 38.887 1.00 30.12 250 GLU A O 1
ATOM 2064 N N . LYS A 1 251 ? -47.928 68.875 36.761 1.00 29.39 251 LYS A N 1
ATOM 2065 C CA . LYS A 1 251 ? -48.302 70.008 35.875 1.00 29.39 251 LYS A CA 1
ATOM 2066 C C . LYS A 1 251 ? -47.676 69.968 34.471 1.00 29.39 251 LYS A C 1
ATOM 2068 O O . LYS A 1 251 ? -46.464 69.890 34.324 1.00 29.39 251 LYS A O 1
ATOM 2073 N N . SER A 1 252 ? -48.554 70.242 33.498 1.00 27.20 252 SER A N 1
ATOM 2074 C CA . SER A 1 252 ? -48.370 71.073 32.288 1.00 27.20 252 SER A CA 1
ATOM 2075 C C . SER A 1 252 ? -47.342 70.618 31.241 1.00 27.20 252 SER A C 1
ATOM 2077 O O . SER A 1 252 ? -46.142 70.795 31.396 1.00 27.20 252 SER A O 1
ATOM 2079 N N . SER A 1 253 ? -47.808 69.963 30.175 1.00 28.16 253 SER A N 1
ATOM 2080 C CA . SER A 1 253 ? -48.220 70.559 28.881 1.00 28.16 253 SER A CA 1
ATOM 2081 C C . SER A 1 253 ? -47.032 71.064 28.048 1.00 28.16 253 SER A C 1
ATOM 2083 O O . SER A 1 253 ? -46.453 72.104 28.344 1.00 28.16 253 SER A O 1
ATOM 2085 N N . ASP A 1 254 ? -46.551 70.249 27.113 1.00 27.09 254 ASP A N 1
ATOM 2086 C CA . ASP A 1 254 ? -46.923 70.266 25.684 1.00 27.09 254 ASP A CA 1
ATOM 2087 C C . ASP A 1 254 ? -46.455 71.531 24.952 1.00 27.09 254 ASP A C 1
ATOM 2089 O O . ASP A 1 254 ? -46.848 72.634 25.316 1.00 27.09 254 ASP A O 1
ATOM 2093 N N . THR A 1 255 ? -45.630 71.368 23.910 1.00 29.73 255 THR A N 1
ATOM 2094 C CA . THR A 1 255 ? -45.930 71.777 22.519 1.00 29.73 255 THR A CA 1
ATOM 2095 C C . THR A 1 255 ? -44.729 71.448 21.605 1.00 29.73 255 THR A C 1
ATOM 2097 O O . THR A 1 255 ? -43.763 72.193 21.499 1.00 29.73 255 THR A O 1
ATOM 2100 N N . THR A 1 256 ? -44.785 70.272 20.984 1.00 27.72 256 THR A N 1
ATOM 2101 C CA . THR A 1 256 ? -44.928 70.058 19.531 1.00 27.72 256 THR A CA 1
ATOM 2102 C C . THR A 1 256 ? -44.048 70.795 18.491 1.00 27.72 256 THR A C 1
ATOM 2104 O O . THR A 1 256 ? -44.159 71.998 18.290 1.00 27.72 256 THR A O 1
ATOM 2107 N N . HIS A 1 257 ? -43.404 69.948 17.657 1.00 28.11 257 HIS A N 1
ATOM 2108 C CA . HIS A 1 257 ? -43.091 70.074 16.209 1.00 28.11 257 HIS A CA 1
ATOM 2109 C 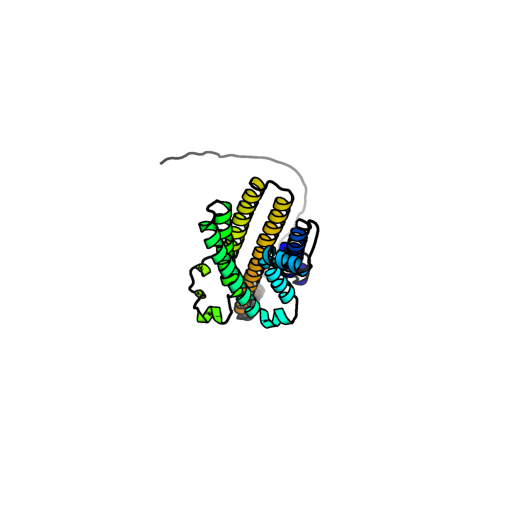C . HIS A 1 257 ? -41.938 70.988 15.754 1.00 28.11 257 HIS A C 1
ATOM 2111 O O . HIS A 1 257 ? -41.733 72.058 16.292 1.00 28.11 257 HIS A O 1
ATOM 2117 N N . LYS A 1 258 ? -41.201 70.733 14.661 1.00 27.20 258 LYS A N 1
ATOM 2118 C CA . LYS A 1 258 ? -40.892 69.602 13.748 1.00 27.20 258 LYS A CA 1
ATOM 2119 C C . LYS A 1 258 ? -39.963 70.219 12.676 1.00 27.20 258 LYS A C 1
ATOM 2121 O O . LYS A 1 258 ? -40.139 71.389 12.358 1.00 27.20 258 LYS A O 1
ATOM 2126 N N . ASN A 1 259 ? -39.127 69.387 12.048 1.00 26.69 259 ASN A N 1
ATOM 2127 C CA . ASN A 1 259 ? -38.517 69.512 10.705 1.00 26.69 259 ASN A CA 1
ATOM 2128 C C . ASN A 1 259 ? -37.002 69.787 10.582 1.00 26.69 259 ASN A 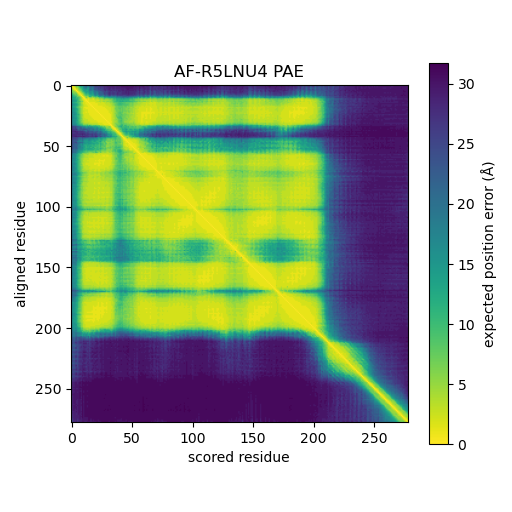C 1
ATOM 2130 O O . ASN A 1 259 ? -36.530 70.891 10.807 1.00 26.69 259 ASN A O 1
ATOM 2134 N N . LYS A 1 260 ? -36.350 68.733 10.065 1.00 28.06 260 LYS A N 1
ATOM 2135 C CA . LYS A 1 260 ? -35.582 68.616 8.807 1.00 28.06 260 LYS A CA 1
ATOM 2136 C C . LYS A 1 260 ? -34.219 69.302 8.605 1.00 28.06 260 LYS A C 1
ATOM 2138 O O . LYS A 1 260 ? -34.097 70.515 8.658 1.00 28.06 260 LYS A O 1
ATOM 2143 N N . ASP A 1 261 ? -33.341 68.417 8.123 1.00 27.22 261 ASP A N 1
ATOM 2144 C CA . ASP A 1 261 ? -32.301 68.537 7.094 1.00 27.22 261 ASP A CA 1
ATOM 2145 C C . ASP A 1 261 ? -30.927 69.152 7.418 1.00 27.22 261 ASP A C 1
ATOM 2147 O O . ASP A 1 261 ? -30.788 70.182 8.065 1.00 27.22 261 ASP A O 1
ATOM 2151 N N . ASP A 1 262 ? -29.942 68.437 6.855 1.00 27.33 262 ASP A N 1
ATOM 2152 C CA . ASP A 1 262 ? -28.608 68.830 6.395 1.00 27.33 262 ASP A CA 1
ATOM 2153 C C . ASP A 1 262 ? -27.511 69.227 7.405 1.00 27.33 262 ASP A C 1
ATOM 2155 O O . ASP A 1 262 ? -27.549 70.245 8.082 1.00 27.33 262 ASP A O 1
ATOM 2159 N N . ASP A 1 263 ? -26.422 68.450 7.412 1.00 29.91 263 ASP A N 1
ATOM 2160 C CA . ASP A 1 263 ? -25.182 68.764 6.671 1.00 29.91 263 ASP A CA 1
ATOM 2161 C C . ASP A 1 263 ? -23.912 68.248 7.388 1.00 29.91 263 ASP A C 1
ATOM 2163 O O . ASP A 1 263 ? -23.836 68.011 8.593 1.00 29.91 263 ASP A O 1
ATOM 2167 N N . LYS A 1 264 ? -22.892 68.034 6.565 1.00 32.09 264 LYS A N 1
ATOM 2168 C CA . LYS A 1 264 ? -21.560 67.493 6.805 1.00 32.09 264 LYS A CA 1
ATOM 2169 C C . LYS A 1 264 ? -20.695 68.320 7.779 1.00 32.09 264 LYS A C 1
ATOM 2171 O O . LYS A 1 264 ? -20.795 69.538 7.880 1.00 32.09 264 LYS A O 1
ATOM 2176 N N . THR A 1 265 ? -19.613 67.654 8.207 1.00 28.22 265 THR A N 1
ATOM 2177 C CA . THR A 1 265 ? -18.187 68.086 8.145 1.00 28.22 265 THR A CA 1
ATOM 2178 C C . THR A 1 265 ? -17.432 68.266 9.475 1.00 28.22 265 THR A C 1
ATOM 2180 O O . THR A 1 265 ? -17.832 69.047 10.328 1.00 28.22 265 THR A O 1
ATOM 2183 N N . LYS A 1 266 ? -16.220 67.667 9.493 1.00 32.53 266 LYS A N 1
ATOM 2184 C CA . LYS A 1 266 ? -14.933 67.998 10.180 1.00 32.53 266 LYS A CA 1
ATOM 2185 C C . LYS A 1 266 ? -14.479 66.870 11.121 1.00 32.53 266 LYS A C 1
ATOM 2187 O O . LYS A 1 266 ? -15.109 66.621 12.131 1.00 32.53 266 LYS A O 1
ATOM 2192 N N . LYS A 1 267 ? -13.480 66.035 10.797 1.00 29.59 267 LYS A N 1
ATOM 2193 C CA . LYS A 1 267 ? -12.050 66.272 10.479 1.00 29.59 267 LYS A CA 1
ATOM 2194 C C . LYS A 1 267 ? -11.300 66.935 11.646 1.00 29.59 267 LYS A C 1
ATOM 2196 O O . LYS A 1 267 ? -11.375 68.149 11.791 1.00 29.59 267 LYS A O 1
ATOM 2201 N N . ASN A 1 268 ? -10.513 66.153 12.397 1.00 31.34 268 ASN A N 1
ATOM 2202 C CA . ASN A 1 268 ? -9.146 66.548 12.750 1.00 31.34 268 ASN A CA 1
ATOM 2203 C C . ASN A 1 268 ? -8.239 65.372 13.156 1.00 31.34 268 ASN A C 1
ATOM 2205 O O . ASN A 1 268 ? -8.617 64.477 13.903 1.00 31.34 268 ASN A O 1
ATOM 2209 N N . ASN A 1 269 ? -7.034 65.435 12.591 1.00 30.30 269 ASN A N 1
ATOM 2210 C CA . ASN A 1 269 ? -5.864 64.573 12.731 1.00 30.30 269 ASN A CA 1
ATOM 2211 C C . ASN A 1 269 ? -5.277 64.531 14.154 1.00 30.30 269 ASN A C 1
ATOM 2213 O O . ASN A 1 269 ? -5.221 65.567 14.813 1.00 30.30 269 ASN A O 1
ATOM 2217 N N . LYS A 1 270 ? -4.576 63.436 14.485 1.00 32.12 270 LYS A N 1
ATOM 2218 C CA . LYS A 1 270 ? -3.122 63.517 14.731 1.00 32.12 270 LYS A CA 1
ATOM 2219 C C . LYS A 1 270 ? -2.426 62.182 14.444 1.00 32.12 270 LYS A C 1
ATOM 2221 O O . LYS A 1 270 ? -2.923 61.117 14.786 1.00 32.12 270 LYS A O 1
ATOM 2226 N N . LYS A 1 271 ? -1.300 62.304 13.749 1.00 31.80 271 LYS A N 1
ATOM 2227 C CA . LYS A 1 271 ? -0.363 61.282 13.284 1.00 31.80 271 LYS A CA 1
ATOM 2228 C C . LYS A 1 271 ? 0.955 61.483 14.049 1.00 31.80 271 LYS A C 1
ATOM 2230 O O . LYS A 1 271 ? 1.154 62.548 14.631 1.00 31.80 271 LYS A O 1
ATOM 2235 N N . ASP A 1 272 ? 1.819 60.487 13.900 1.00 33.28 272 ASP A N 1
ATOM 2236 C CA . ASP A 1 272 ? 3.261 60.398 14.186 1.00 33.28 272 ASP A CA 1
ATOM 2237 C C . ASP A 1 272 ? 3.625 59.703 15.504 1.00 33.28 272 ASP A C 1
ATOM 2239 O O . ASP A 1 272 ? 3.140 60.087 16.561 1.00 33.28 272 ASP A O 1
ATOM 2243 N N . LYS A 1 273 ? 4.303 58.544 15.505 1.00 34.47 273 LYS A N 1
ATOM 2244 C CA . LYS A 1 273 ? 5.527 58.024 14.831 1.00 34.47 273 LYS A CA 1
ATOM 2245 C C . LYS A 1 273 ? 6.800 58.235 15.655 1.00 34.47 273 LYS A C 1
ATOM 2247 O O . LYS A 1 273 ? 6.992 59.278 16.264 1.00 34.47 273 LYS A O 1
ATOM 2252 N N . ASN A 1 274 ? 7.670 57.236 15.476 1.00 33.94 274 ASN A N 1
ATOM 2253 C CA . ASN A 1 274 ? 9.040 57.016 15.945 1.00 33.94 274 ASN A CA 1
ATOM 2254 C C . ASN A 1 274 ? 9.118 56.337 17.311 1.00 33.94 274 ASN A C 1
ATOM 2256 O O . ASN A 1 274 ? 8.447 56.748 18.247 1.00 33.94 274 ASN A O 1
ATOM 2260 N N . GLY A 1 275 ? 9.901 55.281 17.496 1.00 32.12 275 GLY A N 1
ATOM 2261 C CA . GLY A 1 275 ? 10.988 54.676 16.706 1.00 32.12 275 GLY A CA 1
ATOM 2262 C C . GLY A 1 275 ? 11.811 53.876 17.727 1.00 32.12 275 GLY A C 1
ATOM 2263 O O . GLY A 1 275 ? 11.965 54.340 18.853 1.00 32.12 275 GLY A O 1
ATOM 2264 N N . GLU A 1 276 ? 12.025 52.579 17.512 1.00 35.81 276 GLU A N 1
ATOM 2265 C CA . GLU A 1 276 ? 13.318 52.038 17.049 1.00 35.81 276 GLU A CA 1
ATOM 2266 C C . GLU A 1 276 ? 14.512 52.478 17.914 1.00 35.81 276 GLU A C 1
ATOM 2268 O O . GLU A 1 276 ? 14.912 53.638 17.896 1.00 35.81 276 GLU A O 1
ATOM 2273 N N . ASP A 1 277 ? 15.040 51.553 18.722 1.00 35.56 277 ASP A N 1
ATOM 2274 C CA . ASP A 1 277 ? 16.335 50.894 18.465 1.00 35.56 277 ASP A CA 1
ATOM 2275 C C . ASP A 1 277 ? 16.948 50.337 19.760 1.00 35.56 277 ASP A C 1
ATOM 2277 O O . ASP A 1 277 ? 17.340 51.095 20.653 1.00 35.56 277 ASP A O 1
ATOM 2281 N N . LYS A 1 278 ? 17.070 49.004 19.831 1.00 37.06 278 LYS A N 1
ATOM 2282 C CA . LYS A 1 278 ? 18.330 48.248 19.996 1.00 37.06 278 LYS A CA 1
ATOM 2283 C C . LYS A 1 278 ? 18.075 46.760 20.209 1.00 37.06 278 LYS A C 1
ATOM 2285 O O . LYS A 1 278 ? 17.153 46.421 20.981 1.00 37.06 278 LYS A O 1
#

Secondary structure (DSSP, 8-state):
--TTTTSTT--GGG-HHHHHHHHHHHHHHHHHHHHHTT--S---HHHHHHHHHHHHHHHHHHHHHHHHHHSHHHHHTHHHHHHHHHHHHHHHHHHHHHHHHHS-SHHHHHHHHHHHHHHHHHHHHHHTTSHHHHHTTGGGSGGGGS-HHHHHHHHHHHHHHHHHHHHHH--SHHHHHHHHHHHHHHHHHHHHHHHHHHHHHHHHHHHHHTTTHHHHHHHHHHHHHHHHHHHHHHHHHHHHHHTTS---------------------------------

Sequence (278 aa):
MNLEEKKDNELWYDNPSIVTWLIILIISIIILSSQSFSINSNVDTLRMFQDVLNHNITYMIALVYFVSLKTKFGKKYFDYINLVMIVVFFILFVTSILTVFQSFNLATLLSLAIHTLLVVYFFHVFMRGTRFWKEFSLDKSPFNELSNEWLFWALVIIEVVLFSVNLITTATFNGTVLATFDCIYIILFSRYIYLYGVYLDSKKINVKNTGNFDEYREKVSEVVSDLGKKSEAIVEDMTSKDDEKSNDSEKSSDTTHKNKDDDKTKKNNKKDKNGEDK

Radius of gyration: 34.64 Å; Cα contacts (8 Å, |Δi|>4): 157; chains: 1; bounding box: 71×95×77 Å